Protein AF-A0A1U7JK35-F1 (afdb_monomer_lite)

Organism: NCBI:txid197461

Radius of gyration: 25.23 Å; chains: 1; bounding box: 54×43×80 Å

Sequence (207 aa):
MYFNDVWGVWALFLMTLLALFIGYHLIMGIGGADMPVVVSMLNSYSGWAAAAIGFSLGNDLLIVVGALVGSSGAILSYIMCKAMNRHFVSVILGGFGGTSGPAQEIEGEMVPAEADYVAETLNDADSVIIVPGYGMAVAQAQQTVSELTKRWHAGSGSLEGKERLHLQAWSGHRLLRYRKPTVLQGELPDVLWRRQGIHGQALQLVD

InterPro domains:
  IPR029035 DHS-like NAD/FAD-binding domain superfamily [SSF52467] (112-154)
  IPR034300 NADP transhydrogenase beta-like domain [PF02233] (9-151)

Structure (mmCIF, N/CA/C/O backbone):
data_AF-A0A1U7JK35-F1
#
_entry.id   AF-A0A1U7JK35-F1
#
loop_
_atom_site.group_PDB
_atom_site.id
_atom_site.type_symbol
_atom_site.label_atom_id
_atom_site.label_alt_id
_atom_site.label_comp_id
_atom_site.label_asym_id
_atom_site.label_entity_id
_atom_site.label_seq_id
_atom_site.pdbx_PDB_ins_code
_atom_site.Cartn_x
_atom_site.Cartn_y
_atom_site.Cartn_z
_atom_site.occupancy
_atom_site.B_iso_or_equiv
_atom_site.auth_seq_id
_atom_site.auth_comp_id
_atom_site.auth_asym_id
_atom_site.auth_atom_id
_atom_site.pdbx_PDB_model_num
ATOM 1 N N . MET A 1 1 ? 19.379 8.435 -35.144 1.00 45.53 1 MET A N 1
ATOM 2 C CA . MET A 1 1 ? 18.945 8.064 -36.508 1.00 45.53 1 MET A CA 1
ATOM 3 C C . MET A 1 1 ? 18.442 6.613 -36.494 1.00 45.53 1 MET A C 1
ATOM 5 O O . MET A 1 1 ? 19.113 5.749 -37.018 1.00 45.53 1 MET A O 1
ATOM 9 N N . TYR A 1 2 ? 17.312 6.351 -35.815 1.00 54.72 2 TYR A N 1
ATOM 10 C CA . TYR A 1 2 ? 16.608 5.043 -35.757 1.00 54.72 2 TYR A CA 1
ATOM 11 C C . TYR A 1 2 ? 15.067 5.203 -35.738 1.00 54.72 2 TYR A C 1
ATOM 13 O O . TYR A 1 2 ? 14.332 4.226 -35.763 1.00 54.72 2 TYR A O 1
ATOM 21 N N . PHE A 1 3 ? 14.555 6.442 -35.709 1.00 55.44 3 PHE A N 1
ATOM 22 C CA . PHE A 1 3 ? 13.117 6.742 -35.641 1.00 55.44 3 PHE A CA 1
ATOM 23 C C . PHE A 1 3 ? 12.434 6.846 -37.020 1.00 55.44 3 PHE A C 1
ATOM 25 O O . PHE A 1 3 ? 11.244 7.124 -37.076 1.00 55.44 3 PHE A O 1
ATOM 32 N N . ASN A 1 4 ? 13.172 6.639 -38.120 1.00 58.59 4 ASN A N 1
ATOM 33 C CA . ASN A 1 4 ? 12.649 6.711 -39.496 1.00 58.59 4 ASN A CA 1
ATOM 34 C C . ASN A 1 4 ? 12.521 5.344 -40.184 1.00 58.59 4 ASN A C 1
ATOM 36 O O . ASN A 1 4 ? 11.972 5.268 -41.280 1.00 58.59 4 ASN A O 1
ATOM 40 N N . ASP A 1 5 ? 12.978 4.262 -39.550 1.00 67.69 5 ASP A N 1
ATOM 41 C CA . ASP A 1 5 ? 12.645 2.922 -40.013 1.00 67.69 5 ASP A CA 1
ATOM 42 C C . ASP A 1 5 ? 11.214 2.626 -39.577 1.00 67.69 5 ASP A C 1
ATOM 44 O O . ASP A 1 5 ? 10.931 2.469 -38.388 1.00 67.69 5 ASP A O 1
ATOM 48 N N . VAL A 1 6 ? 10.303 2.557 -40.548 1.00 70.25 6 VAL A N 1
ATOM 49 C CA . VAL A 1 6 ? 8.880 2.227 -40.348 1.00 70.25 6 VAL A CA 1
ATOM 50 C C . VAL A 1 6 ? 8.736 1.007 -39.420 1.00 70.25 6 VAL A C 1
ATOM 52 O O . VAL A 1 6 ? 7.901 0.995 -38.520 1.00 70.25 6 VAL A O 1
ATOM 55 N N . TRP A 1 7 ? 9.639 0.033 -39.553 1.00 76.06 7 TRP A N 1
ATOM 56 C CA . TRP A 1 7 ? 9.753 -1.165 -38.718 1.00 76.06 7 TRP A CA 1
ATOM 57 C C . TRP A 1 7 ? 10.028 -0.901 -37.229 1.00 76.06 7 TRP A C 1
ATOM 59 O O . TRP A 1 7 ? 9.459 -1.584 -36.379 1.00 76.06 7 TRP A O 1
ATOM 69 N N . GLY A 1 8 ? 10.860 0.088 -36.891 1.00 82.06 8 GLY A N 1
ATOM 70 C CA . GLY A 1 8 ? 11.173 0.439 -35.502 1.00 82.06 8 GLY A CA 1
ATOM 71 C C . GLY A 1 8 ? 9.983 1.075 -34.786 1.00 82.06 8 GLY A C 1
ATOM 72 O O . GLY A 1 8 ? 9.685 0.738 -33.641 1.00 82.06 8 GLY A O 1
ATOM 73 N N . VAL A 1 9 ? 9.240 1.934 -35.488 1.00 84.75 9 VAL A N 1
ATOM 74 C CA . VAL A 1 9 ? 8.013 2.547 -34.959 1.00 84.75 9 VAL A CA 1
ATOM 75 C C . VAL A 1 9 ? 6.933 1.483 -34.737 1.00 84.75 9 VAL A C 1
ATOM 77 O O . VAL A 1 9 ? 6.324 1.449 -33.667 1.00 84.75 9 VAL A O 1
ATOM 80 N N . TRP A 1 10 ? 6.747 0.555 -35.684 1.00 86.88 10 TRP A N 1
ATOM 81 C CA . TRP A 1 10 ? 5.822 -0.574 -35.513 1.00 86.88 10 TRP A CA 1
ATOM 82 C C . TRP A 1 10 ? 6.192 -1.476 -34.332 1.00 86.88 10 TRP A C 1
ATOM 84 O O . TRP A 1 10 ? 5.305 -1.877 -33.578 1.00 86.88 10 TRP A O 1
ATOM 94 N N . ALA A 1 11 ? 7.481 -1.761 -34.123 1.00 88.06 11 ALA A N 1
ATOM 95 C CA . ALA A 1 11 ? 7.939 -2.551 -32.982 1.00 88.06 11 ALA A CA 1
ATOM 96 C C . ALA A 1 11 ? 7.615 -1.876 -31.635 1.00 88.06 11 ALA A C 1
ATOM 98 O O . ALA A 1 11 ? 7.158 -2.548 -30.709 1.00 88.06 11 ALA A O 1
ATOM 99 N N . LEU A 1 12 ? 7.780 -0.550 -31.532 1.00 88.06 12 LEU A N 1
ATOM 100 C CA . LEU A 1 12 ? 7.422 0.217 -30.331 1.00 88.06 12 LEU A CA 1
ATOM 101 C C . LEU A 1 12 ? 5.913 0.193 -30.053 1.00 88.06 12 LEU A C 1
ATOM 103 O O . LEU A 1 12 ? 5.502 0.004 -28.905 1.00 88.06 12 LEU A O 1
ATOM 107 N N . PHE A 1 13 ? 5.084 0.337 -31.091 1.00 90.56 13 PHE A N 1
ATOM 108 C CA . PHE A 1 13 ? 3.628 0.226 -30.961 1.00 90.56 13 PHE A CA 1
ATOM 109 C C . PHE A 1 13 ? 3.201 -1.168 -30.505 1.00 90.56 13 PHE A C 1
ATOM 111 O O . PHE A 1 13 ? 2.409 -1.294 -29.570 1.00 90.56 13 PHE A O 1
ATOM 118 N N . LEU A 1 14 ? 3.753 -2.214 -31.123 1.00 92.38 14 LEU A N 1
ATOM 119 C CA . LEU A 1 14 ? 3.421 -3.595 -30.787 1.00 92.38 14 LEU A CA 1
ATOM 120 C C . LEU A 1 14 ? 3.838 -3.941 -29.351 1.00 92.38 14 LEU A C 1
ATOM 122 O O . LEU A 1 14 ? 3.051 -4.529 -28.612 1.00 92.38 14 LEU A O 1
ATOM 126 N N . MET A 1 15 ? 5.025 -3.502 -28.920 1.00 92.25 15 MET A N 1
ATOM 127 C CA . MET A 1 15 ? 5.482 -3.665 -27.535 1.00 92.25 15 MET A CA 1
ATOM 128 C C . MET A 1 15 ? 4.606 -2.913 -26.535 1.00 92.25 15 MET A C 1
ATOM 130 O O . MET A 1 15 ? 4.288 -3.451 -25.478 1.00 92.25 15 MET A O 1
ATOM 134 N N . THR A 1 16 ? 4.172 -1.698 -26.871 1.00 92.62 16 THR A N 1
ATOM 135 C CA . THR A 1 16 ? 3.305 -0.899 -25.996 1.00 92.62 16 THR A CA 1
ATOM 136 C C . THR A 1 16 ? 1.933 -1.553 -25.830 1.00 92.62 16 THR A C 1
ATOM 138 O O . THR A 1 16 ? 1.440 -1.672 -24.709 1.00 92.62 16 THR A O 1
ATOM 141 N N . LEU A 1 17 ? 1.329 -2.039 -26.920 1.00 94.00 17 LEU A N 1
ATOM 142 C CA . LEU A 1 17 ? 0.059 -2.770 -26.868 1.00 94.00 17 LEU A CA 1
ATOM 143 C C . LEU A 1 17 ? 0.174 -4.061 -26.053 1.00 94.00 17 LEU A C 1
ATOM 145 O O . LEU A 1 17 ? -0.692 -4.348 -25.228 1.00 94.00 17 LEU A O 1
ATOM 149 N N . LEU A 1 18 ? 1.254 -4.816 -26.248 1.00 93.75 18 LEU A N 1
ATOM 150 C CA . LEU A 1 18 ? 1.490 -6.067 -25.534 1.00 93.75 18 LEU A CA 1
ATOM 151 C C . LEU A 1 18 ? 1.731 -5.822 -24.034 1.00 93.75 18 LEU A C 1
ATOM 153 O O . LEU A 1 18 ? 1.168 -6.534 -23.204 1.00 93.75 18 LEU A O 1
ATOM 157 N N . ALA A 1 19 ? 2.472 -4.771 -23.671 1.00 91.62 19 ALA A N 1
ATOM 158 C CA . ALA A 1 19 ? 2.668 -4.364 -22.281 1.00 91.62 19 ALA A CA 1
ATOM 159 C C . ALA A 1 19 ? 1.355 -3.929 -21.604 1.00 91.62 19 ALA A C 1
ATOM 161 O O . ALA A 1 19 ? 1.094 -4.329 -20.469 1.00 91.62 19 ALA A O 1
ATOM 162 N N . LEU A 1 20 ? 0.504 -3.162 -22.298 1.00 91.94 20 LEU A N 1
ATOM 163 C CA . LEU A 1 20 ? -0.817 -2.770 -21.791 1.00 91.94 20 LEU A CA 1
ATOM 164 C C . LEU A 1 20 ? -1.733 -3.980 -21.591 1.00 91.94 20 LEU A C 1
ATOM 166 O O . LEU A 1 20 ? -2.392 -4.083 -20.557 1.00 91.94 20 LEU A O 1
ATOM 170 N N . PHE A 1 21 ? -1.748 -4.907 -22.550 1.00 92.62 21 PHE A N 1
ATOM 171 C CA . PHE A 1 21 ? -2.555 -6.120 -22.464 1.00 92.62 21 PHE A CA 1
ATOM 172 C C . PHE A 1 21 ? -2.124 -7.007 -21.290 1.00 92.62 21 PHE A C 1
ATOM 174 O O . PHE A 1 21 ? -2.962 -7.407 -20.482 1.00 92.62 21 PHE A O 1
ATOM 181 N N . ILE A 1 22 ? -0.818 -7.261 -21.146 1.00 89.56 22 ILE A N 1
ATOM 182 C CA . ILE A 1 22 ? -0.275 -8.047 -20.030 1.00 89.56 22 ILE A CA 1
ATOM 183 C C . ILE A 1 22 ? -0.547 -7.353 -18.693 1.00 89.56 22 ILE A C 1
ATOM 185 O O . ILE A 1 22 ? -0.982 -8.009 -17.748 1.00 89.56 22 ILE A O 1
ATOM 189 N N . GLY A 1 23 ? -0.335 -6.036 -18.606 1.00 87.94 23 GLY A N 1
ATOM 190 C CA . GLY A 1 23 ? -0.584 -5.272 -17.383 1.00 87.94 23 GLY A CA 1
ATOM 191 C C . GLY A 1 23 ? -2.050 -5.328 -16.950 1.00 87.94 23 GLY A C 1
ATOM 192 O O . GLY A 1 23 ? -2.342 -5.611 -15.790 1.00 87.94 23 GLY A O 1
ATOM 193 N N . TYR A 1 24 ? -2.975 -5.129 -17.891 1.00 88.31 24 TYR A N 1
ATOM 194 C CA . TYR A 1 24 ? -4.410 -5.241 -17.637 1.00 88.31 24 TYR A CA 1
ATOM 195 C C . TYR A 1 24 ? -4.808 -6.648 -17.174 1.00 88.31 24 TYR A C 1
ATOM 197 O O . TYR A 1 24 ? -5.509 -6.796 -16.172 1.00 88.31 24 TYR A O 1
ATOM 205 N N . HIS A 1 25 ? -4.325 -7.682 -17.866 1.00 86.88 25 HIS A N 1
ATOM 206 C CA . HIS A 1 25 ? -4.642 -9.069 -17.541 1.00 86.88 25 HIS A CA 1
ATOM 207 C C . HIS A 1 25 ? -4.119 -9.476 -16.155 1.00 86.88 25 HIS A C 1
ATOM 209 O O . HIS A 1 25 ? -4.837 -10.109 -15.383 1.00 86.88 25 HIS A O 1
ATOM 215 N N . LEU A 1 26 ? -2.898 -9.055 -15.807 1.00 83.12 26 LEU A N 1
ATOM 216 C CA . LEU A 1 26 ? -2.282 -9.354 -14.516 1.00 83.12 26 LEU A CA 1
ATOM 217 C C . LEU A 1 26 ? -3.032 -8.687 -13.356 1.00 83.12 26 LEU A C 1
ATOM 219 O O . LEU A 1 26 ? -3.199 -9.312 -12.317 1.00 83.12 26 LEU A O 1
ATOM 223 N N . ILE A 1 27 ? -3.523 -7.455 -13.529 1.00 85.88 27 ILE A N 1
ATOM 224 C CA . ILE A 1 27 ? -4.273 -6.739 -12.482 1.00 85.88 27 ILE A CA 1
ATOM 225 C C . ILE A 1 27 ? -5.692 -7.301 -12.320 1.00 85.88 27 ILE A C 1
ATOM 227 O O . ILE A 1 27 ? -6.170 -7.402 -11.192 1.00 85.88 27 ILE A O 1
ATOM 231 N N . MET A 1 28 ? -6.358 -7.696 -13.413 1.00 83.25 28 MET A N 1
ATOM 232 C CA . MET A 1 28 ? -7.713 -8.266 -13.363 1.00 83.25 28 MET A CA 1
ATOM 233 C C . MET A 1 28 ? -7.783 -9.527 -12.488 1.00 83.25 28 MET A C 1
ATOM 235 O O . MET A 1 28 ? -8.785 -9.748 -11.813 1.00 83.25 28 MET A O 1
ATOM 239 N N . GLY A 1 29 ? -6.725 -10.342 -12.477 1.00 79.75 29 GLY A N 1
ATOM 240 C CA . GLY A 1 29 ? -6.672 -11.567 -11.677 1.00 79.75 29 GLY A CA 1
ATOM 241 C C . GLY A 1 29 ? -6.535 -11.343 -10.167 1.00 79.75 29 GLY A C 1
ATOM 242 O O . GLY A 1 29 ? -6.636 -12.302 -9.408 1.00 79.75 29 GLY A O 1
ATOM 243 N N . ILE A 1 30 ? -6.293 -10.114 -9.703 1.00 82.88 30 ILE A N 1
ATOM 244 C CA . ILE A 1 30 ? -5.982 -9.844 -8.296 1.00 82.88 30 ILE A CA 1
ATOM 245 C C . ILE A 1 30 ? -7.250 -9.477 -7.521 1.00 82.88 30 ILE A C 1
ATOM 247 O O . ILE A 1 30 ? -8.027 -8.610 -7.920 1.00 82.88 30 ILE A O 1
ATOM 251 N N . GLY A 1 31 ? -7.449 -10.119 -6.367 1.00 77.50 31 GLY A N 1
ATOM 252 C CA . GLY A 1 31 ? -8.594 -9.859 -5.497 1.00 77.50 31 GLY A CA 1
ATOM 253 C C . GLY A 1 31 ? -8.579 -8.453 -4.884 1.00 77.50 31 GLY A C 1
ATOM 254 O O . GLY A 1 31 ? -7.528 -7.918 -4.527 1.00 77.50 31 GLY A O 1
ATOM 255 N N . GLY A 1 32 ? -9.770 -7.876 -4.679 1.00 74.62 32 GLY A N 1
ATOM 256 C CA . GLY A 1 32 ? -9.946 -6.534 -4.101 1.00 74.62 32 GLY A CA 1
ATOM 257 C C . GLY A 1 32 ? -9.253 -6.330 -2.745 1.00 74.62 32 GLY A C 1
ATOM 258 O O . GLY A 1 32 ? -8.757 -5.243 -2.456 1.00 74.62 32 GLY A O 1
ATOM 259 N N . ALA A 1 33 ? -9.147 -7.390 -1.937 1.00 73.44 33 ALA A N 1
ATOM 260 C CA . ALA A 1 33 ? -8.483 -7.356 -0.633 1.00 73.44 33 ALA A CA 1
ATOM 261 C C . ALA A 1 33 ? -6.957 -7.142 -0.718 1.00 73.44 33 ALA A C 1
ATOM 263 O O . AL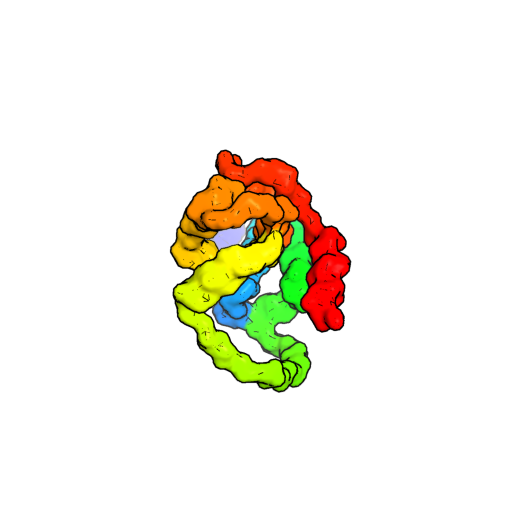A A 1 33 ? -6.365 -6.602 0.216 1.00 73.44 33 ALA A O 1
ATOM 264 N N . ASP A 1 34 ? -6.319 -7.523 -1.830 1.00 78.00 34 ASP A N 1
ATOM 265 C CA . ASP A 1 34 ? -4.870 -7.388 -2.023 1.00 78.00 34 ASP A CA 1
ATOM 266 C C . ASP A 1 34 ? -4.486 -6.121 -2.806 1.00 78.00 34 ASP A C 1
ATOM 268 O O . ASP A 1 34 ? -3.297 -5.827 -2.962 1.00 78.00 34 ASP A O 1
ATOM 272 N N . MET A 1 35 ? -5.465 -5.326 -3.261 1.00 83.44 35 MET A N 1
ATOM 273 C CA . MET A 1 35 ? -5.227 -4.113 -4.057 1.00 83.44 35 MET A CA 1
ATOM 274 C C . MET A 1 35 ? -4.197 -3.142 -3.455 1.00 83.44 35 MET A C 1
ATOM 276 O O . MET A 1 35 ? -3.364 -2.638 -4.213 1.00 83.44 35 MET A O 1
ATOM 280 N N . PRO A 1 36 ? -4.144 -2.897 -2.128 1.00 83.06 36 PRO A N 1
ATOM 281 C CA . PRO A 1 36 ? -3.118 -2.025 -1.554 1.00 83.06 36 PRO A CA 1
ATOM 282 C C . PRO A 1 36 ? -1.683 -2.504 -1.826 1.00 83.06 36 PRO A C 1
ATOM 284 O O . PRO A 1 36 ? -0.781 -1.686 -2.011 1.00 83.06 36 PRO A O 1
ATOM 287 N N . VAL A 1 37 ? -1.460 -3.822 -1.866 1.00 83.62 37 VAL A N 1
ATOM 288 C CA . VAL A 1 37 ? -0.147 -4.416 -2.160 1.00 83.62 37 VAL A CA 1
ATOM 289 C C . VAL A 1 37 ? 0.229 -4.174 -3.620 1.00 83.62 37 VAL A C 1
ATOM 291 O O . VAL A 1 37 ? 1.366 -3.804 -3.908 1.00 83.62 37 VAL A O 1
ATOM 294 N N . VAL A 1 38 ? -0.732 -4.326 -4.535 1.00 85.38 38 VAL A N 1
ATOM 295 C CA . VAL A 1 38 ? -0.531 -4.106 -5.977 1.00 85.38 38 VAL A CA 1
ATOM 296 C C . VAL A 1 38 ? -0.123 -2.666 -6.261 1.00 85.38 38 VAL A C 1
ATOM 298 O O . VAL A 1 38 ? 0.818 -2.430 -7.012 1.00 85.38 38 VAL A O 1
ATOM 301 N N . VAL A 1 39 ? -0.770 -1.696 -5.615 1.00 87.62 39 VAL A N 1
ATOM 302 C CA . VAL A 1 39 ? -0.429 -0.275 -5.776 1.00 87.62 39 VAL A CA 1
ATOM 303 C C . VAL A 1 39 ? 1.012 0.003 -5.331 1.00 87.62 39 VAL A C 1
ATOM 305 O O . VAL A 1 39 ? 1.760 0.685 -6.031 1.00 87.62 39 VAL A O 1
ATOM 308 N N . SER A 1 40 ? 1.440 -0.568 -4.202 1.00 87.69 40 SER A N 1
ATOM 309 C CA . SER A 1 40 ? 2.826 -0.453 -3.722 1.00 87.69 40 SER A CA 1
ATOM 310 C C . SER A 1 40 ? 3.836 -1.111 -4.678 1.00 87.69 40 SER A C 1
ATOM 312 O O . SER A 1 40 ? 4.927 -0.584 -4.909 1.00 87.69 40 SER A O 1
ATOM 314 N N . MET A 1 41 ? 3.465 -2.240 -5.278 1.00 87.50 41 MET A N 1
ATOM 315 C CA . MET A 1 41 ? 4.268 -2.940 -6.281 1.00 87.50 41 MET A CA 1
ATOM 316 C C . MET A 1 41 ? 4.438 -2.130 -7.567 1.00 87.50 41 MET A C 1
ATOM 318 O O . MET A 1 41 ? 5.559 -1.945 -8.038 1.00 87.50 41 MET A O 1
ATOM 322 N N . LEU A 1 42 ? 3.346 -1.579 -8.099 1.00 89.75 42 LEU A N 1
ATOM 323 C CA . LEU A 1 42 ? 3.378 -0.714 -9.280 1.00 89.75 42 LEU A CA 1
ATOM 324 C C . LEU A 1 42 ? 4.206 0.554 -9.029 1.00 89.75 42 LEU A C 1
ATOM 326 O O . LEU A 1 42 ? 4.932 1.002 -9.917 1.00 89.75 42 LEU A O 1
ATOM 330 N N . ASN A 1 43 ? 4.181 1.081 -7.800 1.00 91.19 43 ASN A N 1
ATOM 331 C CA . ASN A 1 43 ? 5.065 2.171 -7.392 1.00 91.19 43 ASN A CA 1
ATOM 332 C C . ASN A 1 43 ? 6.553 1.771 -7.489 1.00 91.19 43 ASN A C 1
ATOM 334 O O . ASN A 1 43 ? 7.353 2.522 -8.045 1.00 91.19 43 ASN A O 1
ATOM 338 N N . SER A 1 44 ? 6.928 0.562 -7.055 1.00 92.56 44 SER A N 1
ATOM 339 C CA . SER A 1 44 ? 8.291 0.038 -7.257 1.00 92.56 44 SER A CA 1
ATOM 340 C C . SER A 1 44 ? 8.660 -0.059 -8.743 1.00 92.56 44 SER A C 1
ATOM 342 O O . SER A 1 44 ? 9.734 0.394 -9.142 1.00 92.56 44 SER A O 1
ATOM 344 N N . TYR A 1 45 ? 7.768 -0.591 -9.585 1.00 92.56 45 TYR A N 1
ATOM 345 C CA . TYR A 1 45 ? 8.020 -0.728 -11.025 1.00 92.56 45 TYR A CA 1
ATOM 346 C C . TYR A 1 45 ? 8.205 0.611 -11.736 1.00 92.56 45 TYR A C 1
ATOM 348 O O . TYR A 1 45 ? 9.067 0.709 -12.608 1.00 92.56 45 TYR A O 1
ATOM 356 N N . SER A 1 46 ? 7.485 1.658 -11.322 1.00 93.75 46 SER A N 1
ATOM 357 C CA . SER A 1 46 ? 7.710 3.009 -11.847 1.00 93.75 46 SER A CA 1
ATOM 358 C C . SER A 1 46 ? 9.133 3.518 -11.567 1.00 93.75 46 SER A C 1
ATOM 360 O O . SER A 1 46 ? 9.750 4.121 -12.444 1.00 93.75 46 SER A O 1
ATOM 362 N N . GLY A 1 47 ? 9.699 3.192 -10.397 1.00 94.00 47 GLY A N 1
ATOM 363 C CA . GLY A 1 47 ? 11.083 3.515 -10.039 1.00 94.00 47 GLY A CA 1
ATOM 364 C C . GLY A 1 47 ? 12.114 2.794 -10.912 1.00 94.00 47 GLY A C 1
ATOM 365 O O . GLY A 1 47 ? 13.024 3.426 -11.447 1.00 94.00 47 GLY A O 1
ATOM 366 N N . TRP A 1 48 ? 11.940 1.487 -11.135 1.00 94.06 48 TRP A N 1
ATOM 367 C CA . TRP A 1 48 ? 12.815 0.715 -12.029 1.00 94.06 48 TRP A CA 1
ATOM 368 C C . TRP A 1 48 ? 12.727 1.183 -13.488 1.00 94.06 48 TRP A C 1
ATOM 370 O O . TRP A 1 48 ? 13.753 1.285 -14.160 1.00 94.06 48 TRP A O 1
ATOM 380 N N . ALA A 1 49 ? 11.529 1.535 -13.965 1.00 94.38 49 ALA A N 1
ATOM 381 C CA . ALA A 1 49 ? 11.341 2.123 -15.290 1.00 94.38 49 ALA A CA 1
ATOM 382 C C . ALA A 1 49 ? 12.040 3.489 -15.412 1.00 94.38 49 ALA A C 1
ATOM 384 O O . ALA A 1 49 ? 12.732 3.740 -16.398 1.00 94.38 49 ALA A O 1
ATOM 385 N N . ALA A 1 50 ? 11.930 4.347 -14.391 1.00 94.38 50 ALA A N 1
ATOM 386 C CA . ALA A 1 50 ? 12.626 5.632 -14.347 1.00 94.38 50 ALA A CA 1
ATOM 387 C C . ALA A 1 50 ? 14.155 5.466 -14.347 1.00 94.38 50 ALA A C 1
ATOM 389 O O . ALA A 1 50 ? 14.844 6.199 -15.055 1.00 94.38 50 ALA A O 1
ATOM 390 N N . ALA A 1 51 ? 14.686 4.470 -13.629 1.00 94.94 51 ALA A N 1
ATOM 391 C CA . ALA A 1 51 ? 16.114 4.159 -13.646 1.00 94.94 51 ALA A CA 1
ATOM 392 C C . ALA A 1 51 ? 16.585 3.680 -15.031 1.00 94.94 51 ALA A C 1
ATOM 394 O O . ALA A 1 51 ? 17.630 4.120 -15.506 1.00 94.94 51 ALA A O 1
ATOM 395 N N . ALA A 1 52 ? 15.801 2.836 -15.715 1.00 94.19 52 ALA A N 1
ATOM 396 C CA . ALA A 1 52 ? 16.102 2.382 -17.076 1.00 94.19 52 ALA A CA 1
ATOM 397 C C . ALA A 1 52 ? 16.115 3.543 -18.088 1.00 94.19 52 ALA A C 1
ATOM 399 O O . ALA A 1 52 ? 17.020 3.638 -18.919 1.00 94.19 52 ALA A O 1
ATOM 400 N N . ILE A 1 53 ? 15.157 4.469 -17.975 1.00 94.12 53 ILE A N 1
ATOM 401 C CA . ILE A 1 53 ? 15.141 5.710 -18.762 1.00 94.12 53 ILE A CA 1
ATOM 402 C C . ILE A 1 53 ? 16.362 6.578 -18.418 1.00 94.12 53 ILE A C 1
ATOM 404 O O . ILE A 1 53 ? 16.999 7.121 -19.318 1.00 94.12 53 ILE A O 1
ATOM 408 N N . GLY A 1 54 ? 16.735 6.663 -17.138 1.00 93.81 54 GLY A N 1
ATOM 409 C CA . GLY A 1 54 ? 17.932 7.364 -16.672 1.00 93.81 54 GLY A CA 1
ATOM 410 C C . GLY A 1 54 ? 19.220 6.836 -17.304 1.00 93.81 54 GLY A C 1
ATOM 411 O O . GLY A 1 54 ? 20.015 7.633 -17.797 1.00 93.81 54 GLY A O 1
ATOM 412 N N .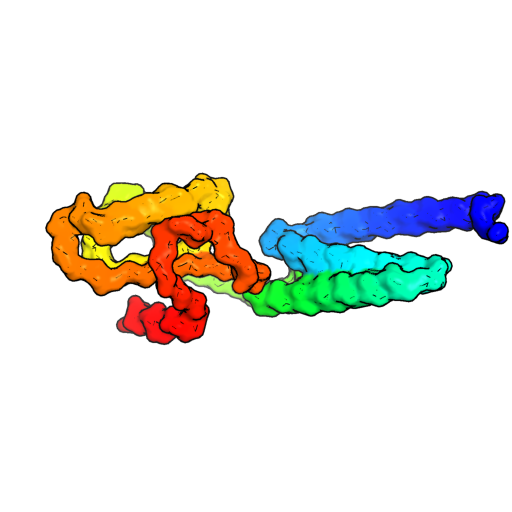 PHE A 1 55 ? 19.386 5.510 -17.386 1.00 94.06 55 PHE A N 1
ATOM 413 C CA . PHE A 1 55 ? 20.507 4.887 -18.102 1.00 94.06 55 PHE A CA 1
ATOM 414 C C . PHE A 1 55 ? 20.495 5.216 -19.596 1.00 94.06 55 PHE A C 1
ATOM 416 O O . PHE A 1 55 ? 21.540 5.536 -20.156 1.00 94.06 55 PHE A O 1
ATOM 423 N N . SER A 1 56 ? 19.323 5.195 -20.240 1.00 92.88 56 SER A N 1
ATOM 424 C CA . SER A 1 56 ? 19.201 5.544 -21.661 1.00 92.88 56 SER A CA 1
ATOM 425 C C . SER A 1 56 ? 19.502 7.018 -21.951 1.00 92.88 56 SER A C 1
ATOM 427 O O . SER A 1 56 ? 19.921 7.339 -23.062 1.00 92.88 56 SER A O 1
ATOM 429 N N . LEU A 1 57 ? 19.257 7.912 -20.990 1.00 93.62 57 LEU A N 1
ATOM 430 C CA . LEU A 1 57 ? 19.496 9.353 -21.106 1.00 93.62 57 LEU A CA 1
ATOM 431 C C . LEU A 1 57 ? 20.871 9.784 -20.569 1.00 93.62 57 LEU A C 1
ATOM 433 O O . LEU A 1 57 ? 21.220 10.954 -20.707 1.00 93.62 57 LEU A O 1
ATOM 437 N N . GLY A 1 58 ? 21.630 8.882 -19.937 1.00 93.50 58 GLY A N 1
ATOM 438 C CA . GLY A 1 58 ? 22.876 9.223 -19.241 1.00 93.50 58 GLY A CA 1
ATOM 439 C C . GLY A 1 58 ? 22.669 10.194 -18.073 1.00 93.50 58 GLY A C 1
ATOM 440 O O . GLY A 1 58 ? 23.520 11.042 -17.821 1.00 93.50 58 GLY A O 1
ATOM 441 N N . ASN A 1 59 ? 21.514 10.127 -17.402 1.00 95.69 59 ASN A N 1
ATOM 442 C CA . ASN A 1 59 ? 21.148 11.042 -16.324 1.00 95.69 59 ASN A CA 1
ATOM 443 C C . ASN A 1 59 ? 21.236 10.350 -14.957 1.00 95.69 59 ASN A C 1
ATOM 445 O O . ASN A 1 59 ? 20.321 9.624 -14.556 1.00 95.69 59 ASN A O 1
ATOM 449 N N . ASP A 1 60 ? 22.303 10.655 -14.220 1.00 94.38 60 ASP A N 1
ATOM 450 C CA . ASP A 1 60 ? 22.576 10.101 -12.891 1.00 94.38 60 ASP A CA 1
ATOM 451 C C . ASP A 1 60 ? 21.456 10.375 -11.879 1.00 94.38 60 ASP A C 1
ATOM 453 O O . ASP A 1 60 ? 21.163 9.525 -11.039 1.00 94.38 60 ASP A O 1
ATOM 457 N N . LEU A 1 61 ? 20.766 11.517 -11.974 1.00 94.88 61 LEU A N 1
ATOM 458 C CA . LEU A 1 61 ? 19.663 11.847 -11.069 1.00 94.88 61 LEU A CA 1
ATOM 459 C C . LEU A 1 61 ? 18.486 10.887 -11.268 1.00 94.88 61 LEU A C 1
ATOM 461 O O . LEU A 1 61 ? 17.944 10.379 -10.289 1.00 94.88 61 LEU A O 1
ATOM 465 N N . LEU A 1 62 ? 18.114 10.591 -12.516 1.00 93.31 62 LEU A N 1
ATOM 466 C CA . LEU A 1 62 ? 17.044 9.630 -12.811 1.00 93.31 62 LEU A CA 1
ATOM 467 C C . LEU A 1 62 ? 17.433 8.200 -12.424 1.00 93.31 62 LEU A C 1
ATOM 469 O O . LEU A 1 62 ? 16.584 7.452 -11.940 1.00 93.31 62 LEU A O 1
ATOM 473 N N . ILE A 1 63 ? 18.709 7.836 -12.578 1.00 94.94 63 ILE A N 1
ATOM 474 C CA . ILE A 1 63 ? 19.226 6.528 -12.159 1.00 94.94 63 ILE A CA 1
ATOM 475 C C . ILE A 1 63 ? 19.125 6.384 -10.636 1.00 94.94 63 ILE A C 1
ATOM 477 O O . ILE A 1 63 ? 18.532 5.423 -10.143 1.00 94.94 63 ILE A O 1
ATOM 481 N N . VAL A 1 64 ? 19.655 7.353 -9.884 1.00 95.75 64 VAL A N 1
ATOM 482 C CA . VAL A 1 64 ? 19.699 7.304 -8.415 1.00 95.75 64 VAL A CA 1
ATOM 483 C C . VAL A 1 64 ? 18.297 7.402 -7.814 1.00 95.75 64 VAL A C 1
ATOM 485 O O . VAL A 1 64 ? 17.940 6.590 -6.959 1.00 95.75 64 VAL A O 1
ATOM 488 N N . VAL A 1 65 ? 17.470 8.347 -8.272 1.00 95.81 65 VAL A N 1
ATOM 489 C CA . VAL A 1 65 ? 16.096 8.509 -7.768 1.00 95.81 65 VAL A CA 1
ATOM 490 C C . VAL A 1 65 ? 15.232 7.310 -8.157 1.00 95.81 65 VAL A C 1
ATOM 492 O O . VAL A 1 65 ? 14.499 6.795 -7.313 1.00 95.81 65 VAL A O 1
ATOM 495 N N . GLY A 1 66 ? 15.348 6.810 -9.391 1.00 94.75 66 GLY A N 1
ATOM 496 C CA . GLY A 1 66 ? 14.624 5.623 -9.843 1.00 94.75 66 GLY A CA 1
ATOM 497 C C . GLY A 1 66 ? 14.969 4.378 -9.021 1.00 94.75 66 GLY A C 1
ATOM 498 O O . GLY A 1 66 ? 14.070 3.692 -8.530 1.00 94.75 66 GLY A O 1
ATOM 499 N N . ALA A 1 67 ? 16.259 4.128 -8.773 1.00 94.38 67 ALA A N 1
ATOM 500 C CA . ALA A 1 67 ? 16.712 3.017 -7.936 1.00 94.38 67 ALA A CA 1
ATOM 501 C C . ALA A 1 67 ? 16.257 3.153 -6.469 1.00 94.38 67 ALA A C 1
ATOM 503 O O . ALA A 1 67 ? 15.873 2.164 -5.836 1.00 94.38 67 ALA A O 1
ATOM 504 N N . LEU A 1 68 ? 16.247 4.374 -5.925 1.00 94.94 68 LEU A N 1
ATOM 505 C CA . LEU A 1 68 ? 15.777 4.651 -4.566 1.00 94.94 68 LEU A CA 1
ATOM 506 C C . LEU A 1 68 ? 14.270 4.389 -4.423 1.00 94.94 68 LEU A C 1
ATOM 508 O O . LEU A 1 68 ? 13.848 3.700 -3.493 1.00 94.94 68 LEU A O 1
ATOM 512 N N . VAL A 1 69 ? 13.453 4.886 -5.357 1.00 94.88 69 VAL A N 1
ATOM 513 C CA . VAL A 1 69 ? 11.997 4.653 -5.359 1.00 94.88 69 VAL A CA 1
ATOM 514 C C . VAL A 1 69 ? 11.685 3.173 -5.601 1.00 94.88 69 VAL A C 1
ATOM 516 O O . VAL A 1 69 ? 10.859 2.592 -4.893 1.00 94.88 69 VAL A O 1
ATOM 519 N N . GLY A 1 70 ? 12.391 2.538 -6.541 1.00 93.50 70 GLY A N 1
ATOM 520 C CA . GLY A 1 70 ? 12.228 1.124 -6.875 1.00 93.50 70 GLY A CA 1
ATOM 521 C C . GLY A 1 70 ? 12.519 0.205 -5.690 1.00 93.50 70 GLY A C 1
ATOM 522 O O . GLY A 1 70 ? 11.673 -0.614 -5.318 1.00 93.50 70 GLY A O 1
ATOM 523 N N . SER A 1 71 ? 13.674 0.373 -5.043 1.00 93.06 71 SER A N 1
ATOM 524 C CA . SER A 1 71 ? 14.064 -0.426 -3.872 1.00 93.06 71 SER A CA 1
ATOM 525 C C . SER A 1 71 ? 13.143 -0.199 -2.666 1.00 93.06 71 SER A C 1
ATOM 527 O O . SER A 1 71 ? 12.706 -1.168 -2.041 1.00 93.06 71 SER A O 1
ATOM 529 N N . SER A 1 72 ? 12.763 1.052 -2.384 1.00 92.25 72 SER A N 1
ATOM 530 C CA . SER A 1 72 ? 11.821 1.394 -1.308 1.00 92.25 72 SER A CA 1
ATOM 531 C C . SER A 1 72 ? 10.448 0.740 -1.513 1.00 92.25 72 SER A C 1
ATOM 533 O O . SER A 1 72 ? 9.915 0.102 -0.601 1.00 92.25 72 SER A O 1
ATOM 535 N N . GLY A 1 73 ? 9.903 0.806 -2.734 1.00 88.12 73 GLY A N 1
ATOM 536 C CA . GLY A 1 73 ? 8.627 0.173 -3.073 1.00 88.12 73 GLY A CA 1
ATOM 537 C C . GLY A 1 73 ? 8.659 -1.356 -2.951 1.00 88.12 73 GLY A C 1
ATOM 538 O O . GLY A 1 73 ? 7.686 -1.958 -2.4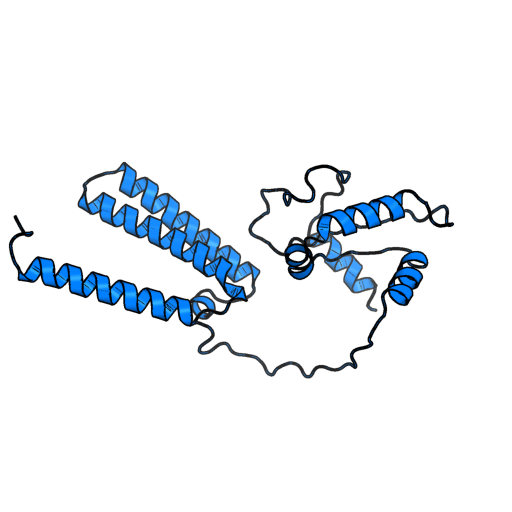91 1.00 88.12 73 GLY A O 1
ATOM 539 N N . ALA A 1 74 ? 9.780 -1.997 -3.294 1.00 87.19 74 ALA A N 1
ATOM 540 C CA . ALA A 1 74 ? 9.938 -3.446 -3.156 1.00 87.19 74 ALA A CA 1
ATOM 541 C C . ALA A 1 74 ? 9.930 -3.877 -1.678 1.00 87.19 74 ALA A C 1
ATOM 543 O O . ALA A 1 74 ? 9.213 -4.807 -1.299 1.00 87.19 74 ALA A O 1
ATOM 544 N N . ILE A 1 75 ? 10.664 -3.153 -0.826 1.00 88.38 75 ILE A N 1
ATOM 545 C CA . ILE A 1 75 ? 10.705 -3.399 0.623 1.00 88.38 75 ILE A CA 1
ATOM 546 C C . ILE A 1 75 ? 9.322 -3.184 1.245 1.00 88.38 75 ILE A C 1
ATOM 548 O O . ILE A 1 75 ? 8.863 -4.013 2.036 1.00 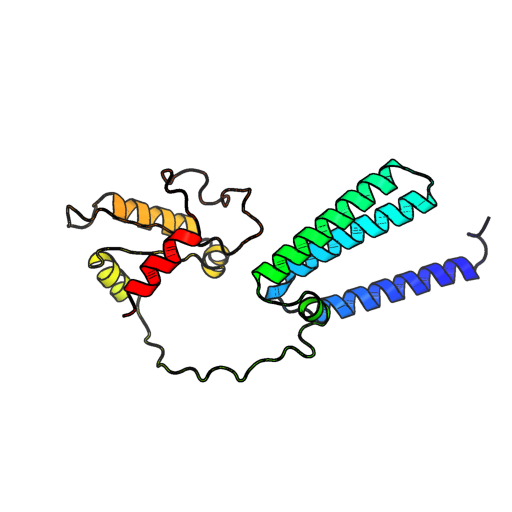88.38 75 ILE A O 1
ATOM 552 N N . LEU A 1 76 ? 8.637 -2.100 0.872 1.00 87.12 76 LEU A N 1
ATOM 553 C CA . LEU A 1 76 ? 7.305 -1.790 1.382 1.00 87.12 76 LEU A CA 1
ATOM 554 C C . LEU A 1 76 ? 6.318 -2.911 1.058 1.00 87.12 76 LEU A C 1
ATOM 556 O O . LEU A 1 76 ? 5.654 -3.439 1.951 1.00 87.12 76 LEU A O 1
ATOM 560 N N . SER A 1 77 ? 6.293 -3.330 -0.203 1.00 84.75 77 SER A N 1
ATOM 561 C CA . SER A 1 77 ? 5.414 -4.394 -0.679 1.00 84.75 77 SER A CA 1
ATOM 562 C C . SER A 1 77 ? 5.699 -5.726 0.021 1.00 84.75 77 SER A C 1
ATOM 564 O O . SER A 1 77 ? 4.768 -6.425 0.416 1.00 84.75 77 SER A O 1
ATOM 566 N N . TYR A 1 78 ? 6.971 -6.056 0.271 1.00 84.00 78 TYR A N 1
ATOM 567 C CA . TYR A 1 78 ? 7.342 -7.243 1.047 1.00 84.00 78 TYR A CA 1
ATOM 568 C C . TYR A 1 78 ? 6.797 -7.195 2.482 1.00 84.00 78 TYR A C 1
ATOM 570 O O . TYR A 1 78 ? 6.215 -8.170 2.970 1.00 84.00 78 TYR A O 1
ATOM 578 N N . ILE A 1 79 ? 6.935 -6.051 3.160 1.00 83.81 79 ILE A N 1
ATOM 579 C CA . ILE A 1 79 ? 6.415 -5.868 4.521 1.00 83.81 79 ILE A CA 1
ATOM 580 C C . ILE A 1 79 ? 4.881 -5.944 4.536 1.00 83.81 79 ILE A C 1
ATOM 582 O O . ILE A 1 79 ? 4.325 -6.486 5.494 1.00 83.81 79 ILE A O 1
ATOM 586 N N . MET A 1 80 ? 4.197 -5.460 3.493 1.00 81.69 80 MET A N 1
ATOM 587 C CA . MET A 1 80 ? 2.740 -5.582 3.349 1.00 81.69 80 MET A CA 1
ATOM 588 C C . MET A 1 80 ? 2.290 -7.032 3.156 1.00 81.69 80 MET A C 1
ATOM 590 O O . MET A 1 80 ? 1.410 -7.486 3.882 1.00 81.69 80 MET A O 1
ATOM 594 N N . CYS A 1 81 ? 2.930 -7.791 2.263 1.00 78.44 81 CYS A N 1
ATOM 595 C CA . CYS A 1 81 ? 2.636 -9.216 2.074 1.00 78.44 81 CYS A CA 1
ATOM 596 C C . CYS A 1 81 ? 2.8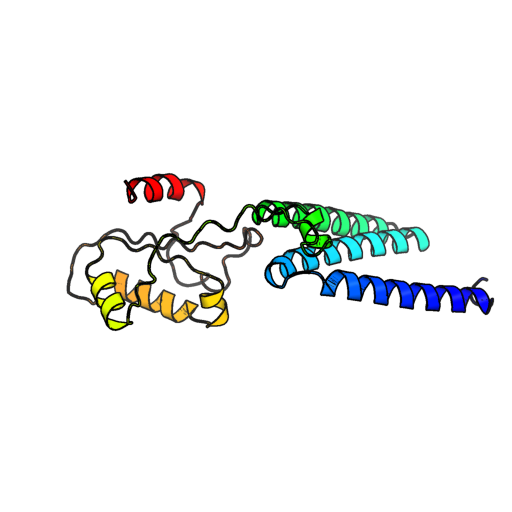18 -9.997 3.385 1.00 78.44 81 CYS A C 1
ATOM 598 O O . CYS A 1 81 ? 1.919 -10.708 3.839 1.00 78.44 81 CYS A O 1
ATOM 600 N N . LYS A 1 82 ? 3.943 -9.763 4.079 1.00 76.38 82 LYS A N 1
ATOM 601 C CA . LYS A 1 82 ? 4.211 -10.340 5.404 1.00 76.38 82 LYS A CA 1
ATOM 602 C C . LYS A 1 82 ? 3.189 -9.894 6.455 1.00 76.38 82 LYS A C 1
ATOM 604 O O . LYS A 1 82 ? 2.925 -10.618 7.413 1.00 76.38 82 LYS A O 1
ATOM 609 N N . ALA A 1 83 ? 2.612 -8.701 6.315 1.00 73.56 83 ALA A N 1
ATOM 610 C CA . ALA A 1 83 ? 1.570 -8.216 7.210 1.00 73.56 83 ALA A CA 1
ATOM 611 C C . ALA A 1 83 ? 0.270 -9.010 7.090 1.00 73.56 83 ALA A C 1
ATOM 613 O O . ALA A 1 83 ? -0.390 -9.222 8.107 1.00 73.56 83 ALA A O 1
ATOM 614 N N . MET A 1 84 ? -0.048 -9.421 5.864 1.00 72.06 84 MET A N 1
ATOM 615 C CA . MET A 1 84 ? -1.265 -10.128 5.473 1.00 72.06 84 MET A CA 1
ATOM 616 C C . MET A 1 84 ? -1.122 -11.656 5.541 1.00 72.06 84 MET A C 1
ATOM 618 O O . MET A 1 84 ? -2.030 -12.366 5.129 1.00 72.06 84 MET A O 1
ATOM 622 N N . ASN A 1 85 ? 0.011 -12.167 6.044 1.00 73.19 85 ASN A N 1
ATOM 623 C CA . ASN A 1 85 ? 0.341 -13.597 6.073 1.00 73.19 85 ASN A CA 1
ATOM 624 C C . ASN A 1 85 ? 0.205 -14.288 4.700 1.00 73.19 85 ASN A C 1
ATOM 626 O O . ASN A 1 85 ? -0.122 -15.468 4.615 1.00 73.19 85 ASN A O 1
ATOM 630 N N . ARG A 1 86 ? 0.439 -13.540 3.616 1.00 72.62 86 ARG A N 1
ATOM 631 C CA . ARG A 1 86 ? 0.376 -14.029 2.236 1.00 72.62 86 ARG A CA 1
ATOM 632 C C . ARG A 1 86 ? 1.731 -13.880 1.567 1.00 72.62 86 ARG A C 1
ATOM 634 O O . ARG A 1 86 ? 2.465 -12.922 1.814 1.00 72.62 86 ARG A O 1
ATOM 641 N N . HIS A 1 87 ? 2.071 -14.835 0.708 1.00 74.69 87 HIS A N 1
ATOM 642 C CA . HIS A 1 87 ? 3.306 -14.773 -0.059 1.00 74.69 87 HIS A CA 1
ATOM 643 C C . HIS A 1 87 ? 3.172 -13.759 -1.195 1.00 74.69 87 HIS A C 1
ATOM 645 O O . HIS A 1 87 ? 2.120 -13.604 -1.811 1.00 74.69 87 HIS A O 1
ATOM 651 N N . PHE A 1 88 ? 4.271 -13.081 -1.503 1.00 68.62 88 PHE A N 1
ATOM 652 C CA . PHE A 1 88 ? 4.318 -12.105 -2.587 1.00 68.62 88 PHE A CA 1
ATOM 653 C C . PHE A 1 88 ? 3.874 -12.703 -3.939 1.00 68.62 88 PHE A C 1
ATOM 655 O O . PHE A 1 88 ? 3.096 -12.100 -4.674 1.00 68.62 88 PHE A O 1
ATOM 662 N N . VAL A 1 89 ? 4.287 -13.944 -4.205 1.00 71.81 89 VAL A N 1
ATOM 663 C CA . VAL A 1 89 ? 3.944 -14.690 -5.423 1.00 71.81 89 VAL A CA 1
ATOM 664 C C . VAL A 1 89 ? 2.441 -14.979 -5.520 1.00 71.81 89 VAL A C 1
ATOM 666 O O . VAL A 1 89 ? 1.870 -14.851 -6.598 1.00 71.81 89 VAL A O 1
ATOM 669 N N . SER A 1 90 ? 1.769 -15.289 -4.403 1.00 70.62 90 SER A N 1
ATOM 670 C CA . SER A 1 90 ? 0.326 -15.575 -4.411 1.00 70.62 90 SER A CA 1
ATOM 671 C C . SER A 1 90 ? -0.535 -14.341 -4.687 1.00 70.62 90 SER A C 1
ATOM 673 O O . SER A 1 90 ? -1.653 -14.484 -5.172 1.00 70.62 90 SER A O 1
ATOM 675 N N . VAL A 1 91 ? -0.017 -13.141 -4.396 1.00 69.94 91 VAL A N 1
ATOM 676 C CA . VAL A 1 91 ? -0.704 -11.871 -4.683 1.00 69.94 91 VAL A CA 1
ATOM 677 C C . VAL A 1 91 ? -0.598 -11.513 -6.167 1.00 69.94 91 VAL A C 1
ATOM 679 O O . VAL A 1 91 ? -1.585 -11.091 -6.757 1.00 69.94 91 VAL A O 1
ATOM 682 N N . ILE A 1 92 ? 0.567 -11.722 -6.791 1.00 71.44 92 ILE A N 1
ATOM 683 C CA . ILE A 1 92 ? 0.760 -11.455 -8.228 1.00 71.44 92 ILE A CA 1
ATOM 684 C C . ILE A 1 92 ? 0.031 -12.473 -9.105 1.00 71.44 92 ILE A C 1
ATOM 686 O O . ILE A 1 92 ? -0.510 -12.105 -10.142 1.00 71.44 92 ILE A O 1
ATOM 690 N N . LEU A 1 93 ? -0.008 -13.742 -8.694 1.00 70.44 93 LEU A N 1
ATOM 691 C CA . LEU A 1 93 ? -0.690 -14.801 -9.443 1.00 70.44 93 LEU A CA 1
ATOM 692 C C . LEU A 1 93 ? -2.198 -14.878 -9.154 1.00 70.44 93 LEU A C 1
ATOM 694 O O . LEU A 1 93 ? -2.844 -15.837 -9.565 1.00 70.44 93 LEU A O 1
ATOM 698 N N . GLY A 1 94 ? -2.778 -13.904 -8.444 1.00 60.44 94 GLY A N 1
ATOM 699 C CA . GLY A 1 94 ? -4.234 -13.805 -8.309 1.00 60.44 94 GLY A CA 1
ATOM 700 C C . GLY A 1 94 ? -4.896 -14.983 -7.586 1.00 60.44 94 GLY A C 1
ATOM 701 O O . GLY A 1 94 ? -6.033 -15.338 -7.877 1.00 60.44 94 GLY A O 1
ATOM 702 N N . GLY A 1 95 ? -4.186 -15.643 -6.666 1.00 60.31 95 GLY A N 1
ATOM 703 C CA . GLY A 1 95 ? -4.720 -16.812 -5.960 1.00 60.31 95 GLY A CA 1
ATOM 704 C C . GLY A 1 95 ? -4.781 -18.111 -6.777 1.00 60.31 95 GLY A C 1
ATOM 705 O O . GLY A 1 95 ? -5.257 -19.113 -6.242 1.00 60.31 95 GLY A O 1
ATOM 706 N N . PHE A 1 96 ? -4.249 -18.155 -8.008 1.00 52.31 96 PHE A N 1
ATOM 707 C CA . PHE A 1 96 ? -4.023 -19.412 -8.733 1.00 52.31 96 PHE A CA 1
ATOM 708 C C . PHE A 1 96 ? -3.003 -20.261 -7.948 1.00 52.31 96 PHE A C 1
ATOM 710 O O . PHE A 1 96 ? -1.805 -19.980 -7.951 1.00 52.31 96 PHE A O 1
ATOM 717 N N . GLY A 1 97 ? -3.482 -21.265 -7.207 1.00 49.72 97 GLY A N 1
ATOM 718 C CA . GLY A 1 97 ? -2.637 -22.150 -6.395 1.00 49.72 97 GLY A CA 1
ATOM 719 C C . GLY A 1 97 ? -2.442 -21.735 -4.934 1.00 49.72 97 GLY A C 1
ATOM 720 O O . GLY A 1 97 ? -1.536 -22.246 -4.276 1.00 49.72 97 GLY A O 1
ATOM 721 N N . GLY A 1 98 ? -3.277 -20.845 -4.388 1.00 48.19 98 GLY A N 1
ATOM 722 C CA . GLY A 1 98 ? -3.366 -20.719 -2.934 1.00 48.19 98 GLY A CA 1
ATOM 723 C C . GLY A 1 98 ? -3.822 -22.052 -2.344 1.00 48.19 98 GLY A C 1
ATOM 724 O O . GLY A 1 98 ? -4.920 -22.508 -2.648 1.00 48.19 98 GLY A O 1
ATOM 725 N N . THR A 1 99 ? -2.991 -22.685 -1.514 1.00 48.16 99 THR A N 1
ATOM 726 C CA . THR A 1 99 ? -3.418 -23.782 -0.642 1.00 48.16 99 THR A CA 1
ATOM 727 C C . THR A 1 99 ? -4.424 -23.211 0.350 1.00 48.16 99 THR A C 1
ATOM 729 O O . THR A 1 99 ? -4.070 -22.822 1.463 1.00 48.16 99 THR A O 1
ATOM 732 N N . SER A 1 100 ? -5.680 -23.107 -0.070 1.00 50.91 100 SER A N 1
ATOM 733 C CA . SER A 1 100 ? -6.795 -23.098 0.855 1.00 50.91 100 SER A CA 1
ATOM 734 C C . SER A 1 100 ? -6.705 -24.438 1.568 1.00 50.91 100 SER A C 1
ATOM 736 O O . SER A 1 100 ? -7.099 -25.469 1.025 1.00 50.91 100 SER A O 1
ATOM 738 N N . GLY A 1 101 ? -6.104 -24.440 2.761 1.00 58.38 101 GLY A N 1
ATOM 739 C CA . GLY A 1 101 ? -6.400 -25.493 3.722 1.00 58.38 101 GLY A CA 1
ATOM 740 C C . GLY A 1 101 ? -7.924 -25.632 3.804 1.00 58.38 101 GLY A C 1
ATOM 741 O O . GLY A 1 101 ? -8.618 -24.637 3.548 1.00 58.38 101 GLY A O 1
ATOM 742 N N . PRO A 1 102 ? -8.442 -26.844 4.066 1.00 54.97 102 PRO A N 1
ATOM 743 C CA . PRO A 1 102 ? -9.880 -27.082 4.102 1.00 54.97 102 PRO A CA 1
ATOM 744 C C . PRO A 1 102 ? -10.532 -25.960 4.904 1.00 54.97 102 PRO A C 1
ATOM 746 O O . PRO A 1 102 ? -10.046 -25.630 5.989 1.00 54.97 102 PRO A O 1
ATOM 749 N N . ALA A 1 103 ? -11.533 -25.306 4.305 1.00 60.31 103 ALA A N 1
ATOM 750 C CA . ALA A 1 103 ? -12.277 -24.255 4.978 1.00 60.31 103 ALA A CA 1
ATOM 751 C C . ALA A 1 103 ? -12.688 -24.823 6.334 1.00 60.31 103 ALA A C 1
ATOM 753 O O . ALA A 1 103 ? -13.333 -25.870 6.382 1.00 60.31 103 ALA A O 1
ATOM 754 N N . GLN A 1 104 ? -12.192 -24.208 7.406 1.00 64.00 104 GLN A N 1
ATOM 755 C CA . GLN A 1 104 ? -12.468 -24.680 8.749 1.00 64.00 104 GLN A CA 1
ATOM 756 C C . GLN A 1 104 ? -13.989 -24.691 8.893 1.00 64.00 104 GLN A C 1
ATOM 758 O O . GLN A 1 104 ? -14.634 -23.682 8.592 1.00 64.00 104 GLN A O 1
ATOM 763 N N . GLU A 1 105 ? -14.549 -25.855 9.220 1.00 68.06 105 GLU A N 1
ATOM 764 C CA . GLU A 1 105 ? -15.991 -26.005 9.356 1.00 68.06 105 GLU A CA 1
ATOM 765 C C . GLU A 1 105 ? -16.446 -24.988 10.405 1.00 68.06 105 GLU A C 1
ATOM 767 O O . GLU A 1 105 ? -15.850 -24.885 11.481 1.00 68.06 105 GLU A O 1
ATOM 772 N N . ILE A 1 106 ? -17.394 -24.129 10.030 1.00 69.12 106 ILE A N 1
ATOM 773 C CA . ILE A 1 106 ? -17.863 -23.062 10.909 1.00 69.12 106 ILE A CA 1
ATOM 774 C C . ILE A 1 106 ? -18.690 -23.744 11.996 1.00 69.12 106 ILE A C 1
ATOM 776 O O . ILE A 1 106 ? -19.873 -24.014 11.812 1.00 69.12 106 ILE A O 1
ATOM 780 N N . GLU A 1 107 ? -18.049 -24.062 13.115 1.00 73.56 107 GLU A N 1
ATOM 781 C CA . GLU A 1 107 ? -18.733 -24.507 14.321 1.00 73.56 107 GLU A CA 1
ATOM 782 C C . GLU A 1 107 ? -19.306 -23.275 15.034 1.00 73.56 107 GLU A C 1
ATOM 784 O O . GLU A 1 107 ? -18.570 -22.452 15.579 1.00 73.56 107 GLU A O 1
ATOM 789 N N . GLY A 1 108 ? -20.631 -23.121 14.989 1.00 73.44 108 GLY A N 1
ATOM 790 C CA . GLY A 1 108 ? -21.354 -22.069 15.705 1.00 73.44 108 GLY A CA 1
ATOM 791 C C . GLY A 1 108 ? -22.597 -21.572 14.968 1.00 73.44 108 GLY A C 1
ATOM 792 O O . GLY A 1 108 ? -22.631 -21.511 13.740 1.00 73.44 108 GLY A O 1
ATOM 793 N N . GLU A 1 109 ? -23.624 -21.193 15.726 1.00 82.38 109 GLU A N 1
ATOM 794 C CA . GLU A 1 109 ? -24.822 -20.534 15.203 1.00 82.38 109 GLU A CA 1
ATOM 795 C C . GLU A 1 109 ? -24.662 -19.010 15.310 1.00 82.38 109 GLU A C 1
ATOM 797 O O . GLU A 1 109 ? -24.199 -18.485 16.325 1.00 82.38 109 GLU A O 1
ATOM 802 N N . MET A 1 110 ? -25.022 -18.280 14.251 1.00 78.81 110 MET A N 1
ATOM 803 C CA . MET A 1 110 ? -25.022 -16.818 14.277 1.00 78.81 110 MET A CA 1
ATOM 804 C C . MET A 1 110 ? -26.179 -16.335 15.153 1.00 78.81 110 MET A C 1
ATOM 806 O O . MET A 1 110 ? -27.336 -16.449 14.757 1.00 78.81 110 MET A O 1
ATOM 810 N N . VAL A 1 111 ? -25.872 -15.747 16.308 1.00 84.81 111 VAL A N 1
ATOM 811 C CA . VAL A 1 111 ? -26.883 -15.109 17.159 1.00 84.81 111 VAL A CA 1
ATOM 812 C C . VAL A 1 111 ? -27.102 -13.672 16.670 1.00 84.81 111 VAL A C 1
ATOM 814 O O . VAL A 1 111 ? -26.177 -12.858 16.754 1.00 84.81 111 VAL A O 1
ATOM 817 N N . PRO A 1 112 ? -28.284 -13.326 16.130 1.00 85.25 112 PRO A N 1
ATOM 818 C CA . PRO A 1 112 ? -28.595 -11.945 15.791 1.00 85.25 112 PRO A CA 1
ATOM 819 C C . PRO A 1 112 ? -28.752 -11.121 17.074 1.00 85.25 112 PRO A C 1
ATOM 821 O O . PRO A 1 112 ? -29.380 -11.562 18.034 1.00 85.25 112 PRO A O 1
ATOM 824 N N . ALA A 1 113 ? -28.205 -9.909 17.077 1.00 87.75 113 ALA A N 1
ATOM 825 C CA . ALA A 1 113 ? -28.350 -8.953 18.168 1.00 87.75 113 ALA A CA 1
ATOM 826 C C . ALA A 1 113 ? -28.901 -7.634 17.619 1.00 87.75 113 ALA A C 1
ATOM 828 O O . ALA A 1 113 ? -28.401 -7.115 16.618 1.00 87.75 113 ALA A O 1
ATOM 829 N N . GLU A 1 114 ? -29.930 -7.098 18.272 1.00 92.12 114 GLU A N 1
ATOM 830 C CA . GLU A 1 114 ? -30.493 -5.786 17.949 1.00 92.12 114 GLU A CA 1
ATOM 831 C C . GLU A 1 114 ? -29.763 -4.668 18.701 1.00 92.12 114 GLU A C 1
ATOM 833 O O . GLU A 1 114 ? -29.097 -4.899 19.712 1.00 92.12 114 GLU A O 1
ATOM 838 N N . ALA A 1 115 ? -29.883 -3.435 18.204 1.00 88.81 115 ALA A N 1
ATOM 839 C CA . ALA A 1 115 ? -29.159 -2.287 18.748 1.00 88.81 115 ALA A CA 1
ATOM 840 C C . ALA A 1 115 ? -29.465 -2.033 20.236 1.00 88.81 115 ALA A C 1
ATOM 842 O O . ALA A 1 115 ? -28.546 -1.714 20.990 1.00 88.81 115 ALA A O 1
ATOM 843 N N . ASP A 1 116 ? -30.717 -2.225 20.659 1.00 89.75 116 ASP A N 1
ATOM 844 C CA . ASP A 1 116 ? -31.143 -2.010 22.047 1.00 89.75 116 ASP A CA 1
ATOM 845 C C . ASP A 1 116 ? -30.490 -3.017 23.004 1.00 89.75 116 ASP A C 1
ATOM 847 O O . ASP A 1 116 ? -29.948 -2.632 24.040 1.00 89.75 116 ASP A O 1
ATOM 851 N N . TYR A 1 117 ? -30.429 -4.291 22.605 1.00 88.81 117 TYR A N 1
ATOM 852 C CA . TYR A 1 117 ? -29.755 -5.342 23.372 1.00 88.81 117 TYR A CA 1
ATOM 853 C C . TYR A 1 117 ? -28.247 -5.075 23.518 1.00 88.81 117 TYR A C 1
ATOM 855 O O . TYR A 1 117 ? -27.666 -5.255 24.592 1.00 88.81 117 TYR A O 1
ATOM 863 N N . VAL A 1 118 ? -27.599 -4.593 22.450 1.00 87.62 118 VAL A N 1
ATOM 864 C CA . VAL A 1 118 ? -26.178 -4.213 22.488 1.00 87.62 118 VAL A CA 1
ATOM 865 C C . VAL A 1 118 ? -25.955 -3.002 23.398 1.00 87.62 118 VAL A C 1
ATOM 867 O O . VAL A 1 118 ? -24.950 -2.964 24.103 1.00 87.62 118 VAL A O 1
ATOM 870 N N . ALA A 1 119 ? -26.872 -2.032 23.419 1.00 86.94 119 ALA A N 1
ATOM 871 C CA . ALA A 1 119 ? -26.774 -0.857 24.284 1.00 86.94 119 ALA A CA 1
ATOM 872 C C . ALA A 1 119 ? -26.906 -1.210 25.776 1.00 86.94 119 ALA A C 1
ATOM 874 O O . ALA A 1 119 ? -26.147 -0.686 26.589 1.00 86.94 119 ALA A O 1
ATOM 875 N N . GLU A 1 120 ? -27.822 -2.113 26.132 1.00 86.62 120 GLU A N 1
ATOM 876 C CA . GLU A 1 120 ? -27.981 -2.610 27.506 1.00 86.62 120 GLU A CA 1
ATOM 877 C C . GLU A 1 120 ? -26.735 -3.381 27.962 1.00 86.62 120 GLU A C 1
ATOM 879 O O . GLU A 1 120 ? -26.121 -3.037 28.971 1.00 86.62 120 GLU A O 1
ATOM 884 N N . THR A 1 121 ? -26.262 -4.315 27.131 1.00 86.12 121 THR A N 1
ATOM 885 C CA . THR A 1 121 ? -25.031 -5.080 27.395 1.00 86.12 121 THR A CA 1
ATOM 886 C C . THR A 1 121 ? -23.809 -4.165 27.552 1.00 86.12 121 THR A C 1
ATOM 888 O O . THR A 1 121 ? -22.929 -4.417 28.375 1.00 86.12 121 THR A O 1
ATOM 891 N N . LEU A 1 122 ? -23.741 -3.081 26.771 1.00 83.31 122 LEU A N 1
ATOM 892 C CA . LEU A 1 122 ? -22.659 -2.099 26.842 1.00 83.31 122 LEU A CA 1
ATOM 893 C C . LEU A 1 122 ? -22.690 -1.278 28.142 1.00 83.31 122 LEU A C 1
ATOM 895 O O . LEU A 1 122 ? -21.627 -0.924 28.648 1.00 83.31 122 LEU A O 1
ATOM 899 N N . ASN A 1 123 ? -23.877 -0.979 28.679 1.00 83.50 123 ASN A N 1
ATOM 900 C CA . ASN A 1 123 ? -24.023 -0.253 29.944 1.00 83.50 123 ASN A CA 1
ATOM 901 C C . ASN A 1 123 ? -23.623 -1.110 31.152 1.00 83.50 123 ASN A C 1
ATOM 903 O O . ASN A 1 123 ? -23.010 -0.597 32.090 1.00 83.50 123 ASN A O 1
ATOM 907 N N . ASP A 1 124 ? -23.923 -2.408 31.110 1.00 82.06 124 ASP A N 1
ATOM 908 C CA . ASP A 1 124 ? -23.588 -3.334 32.193 1.00 82.06 124 ASP A CA 1
ATOM 909 C C . ASP A 1 124 ? -22.103 -3.732 32.198 1.00 82.06 124 ASP A C 1
ATOM 911 O O . ASP A 1 124 ? -21.551 -4.074 33.247 1.00 82.06 124 ASP A O 1
ATOM 915 N N . ALA A 1 125 ? -21.417 -3.634 31.055 1.00 78.06 125 ALA A N 1
ATOM 916 C CA . ALA A 1 125 ? -20.020 -4.030 30.912 1.00 78.06 125 ALA A CA 1
ATOM 917 C C . ALA A 1 125 ? -19.061 -3.239 31.830 1.00 78.06 125 ALA A C 1
ATOM 919 O O . ALA A 1 125 ? -19.149 -2.020 31.986 1.00 78.06 125 ALA A O 1
ATOM 920 N N . ASP A 1 126 ? -18.095 -3.941 32.432 1.00 74.69 126 ASP A N 1
ATOM 921 C CA . ASP A 1 126 ? -17.018 -3.330 33.232 1.00 74.69 126 ASP A CA 1
ATOM 922 C C . ASP A 1 126 ? -15.858 -2.811 32.376 1.00 74.69 126 ASP A C 1
ATOM 924 O O . ASP A 1 126 ? -15.188 -1.838 32.724 1.00 74.69 126 ASP A O 1
ATOM 928 N N . SER A 1 127 ? -15.611 -3.459 31.238 1.00 69.31 127 SER A N 1
ATOM 929 C CA . SER A 1 127 ? -14.565 -3.085 30.296 1.00 69.31 127 SER A CA 1
ATOM 930 C C . SER A 1 127 ? -15.011 -3.391 28.877 1.00 69.31 127 SER A C 1
ATOM 932 O O . SER A 1 127 ? -15.552 -4.460 28.601 1.00 69.31 127 SER A O 1
ATOM 934 N N . VAL A 1 128 ? -14.760 -2.452 27.967 1.00 73.50 128 VAL A N 1
ATOM 935 C CA . VAL A 1 128 ? -15.133 -2.582 26.558 1.00 73.50 128 VAL A CA 1
ATOM 936 C C . VAL A 1 128 ? -13.912 -2.317 25.697 1.00 73.50 128 VAL A C 1
ATOM 938 O O . VAL A 1 128 ? -13.213 -1.313 25.862 1.00 73.50 128 VAL A O 1
ATOM 941 N N . ILE A 1 129 ? -13.690 -3.213 24.738 1.00 74.81 129 ILE A N 1
ATOM 942 C CA . ILE A 1 129 ? -12.674 -3.072 23.700 1.00 74.81 129 ILE A CA 1
ATOM 943 C C . ILE A 1 129 ? -13.392 -2.890 22.363 1.00 74.81 129 ILE A C 1
ATOM 945 O O . ILE A 1 129 ? -14.060 -3.797 21.874 1.00 74.81 129 ILE A O 1
ATOM 949 N N . ILE A 1 130 ? -13.229 -1.717 21.748 1.00 75.19 130 ILE A N 1
ATOM 950 C CA . ILE A 1 130 ? -13.770 -1.433 20.414 1.00 75.19 130 ILE A CA 1
ATOM 951 C C . ILE A 1 130 ? -12.704 -1.776 19.373 1.00 75.19 130 ILE A C 1
ATOM 953 O O . ILE A 1 130 ? -11.667 -1.117 19.312 1.00 75.19 130 ILE A O 1
ATOM 957 N N . VAL A 1 131 ? -12.970 -2.774 18.528 1.00 77.56 131 VAL A N 1
ATOM 958 C CA . VAL A 1 131 ? -12.077 -3.177 17.431 1.00 77.56 131 VAL A CA 1
ATOM 959 C C . VAL A 1 131 ? -12.555 -2.535 16.120 1.00 77.56 131 VAL A C 1
ATOM 961 O O . VAL A 1 131 ? -13.514 -3.017 15.517 1.00 77.56 131 VAL A O 1
ATOM 964 N N . PRO A 1 132 ? -11.931 -1.438 15.645 1.00 76.56 132 PRO A N 1
ATOM 965 C CA . PRO A 1 132 ? -12.333 -0.808 14.395 1.00 76.56 132 PRO A CA 1
ATOM 966 C C . PRO A 1 132 ? -11.975 -1.685 13.188 1.00 76.56 132 PRO A C 1
ATOM 968 O O . PRO A 1 132 ? -10.867 -2.213 13.084 1.00 76.56 132 PRO A O 1
ATOM 971 N N . GLY A 1 133 ? -12.911 -1.793 12.244 1.00 75.75 133 GLY A N 1
ATOM 972 C CA . GLY A 1 133 ? -12.736 -2.513 10.981 1.00 75.75 133 GLY A CA 1
ATOM 973 C C . GLY A 1 133 ? -12.904 -1.617 9.752 1.00 75.75 133 GLY A C 1
ATOM 974 O O . GLY A 1 133 ? -13.306 -0.457 9.855 1.00 75.75 133 GLY A O 1
ATOM 975 N N . TYR A 1 134 ? -12.647 -2.172 8.562 1.00 75.81 134 TYR A N 1
ATOM 976 C CA . TYR A 1 134 ? -12.842 -1.465 7.286 1.00 75.81 134 TYR A CA 1
ATOM 977 C C . TYR A 1 134 ? -14.281 -0.943 7.124 1.00 75.81 134 TYR A C 1
ATOM 979 O O . TYR A 1 134 ? -14.472 0.183 6.672 1.00 75.81 134 TYR A O 1
ATOM 987 N N . GLY A 1 135 ? -15.281 -1.698 7.597 1.00 78.62 135 GLY A N 1
ATOM 988 C CA . GLY A 1 135 ? -16.689 -1.284 7.574 1.00 78.62 135 GLY A CA 1
ATOM 989 C C . GLY A 1 135 ? -16.962 0.033 8.308 1.00 78.62 135 GLY A C 1
ATOM 990 O O . GLY A 1 135 ? -17.739 0.847 7.822 1.00 78.62 135 GLY A O 1
ATOM 991 N N . MET A 1 136 ? -16.253 0.312 9.410 1.00 81.62 136 MET A N 1
ATOM 992 C CA . MET A 1 136 ? -16.371 1.587 10.132 1.00 81.62 136 MET A CA 1
ATOM 993 C C . MET A 1 136 ? -15.850 2.764 9.297 1.00 81.62 136 MET A C 1
ATOM 995 O O . MET A 1 136 ? -16.418 3.854 9.338 1.00 81.62 136 MET A O 1
ATOM 999 N N . ALA A 1 137 ? -14.775 2.548 8.532 1.00 75.75 137 ALA A N 1
ATOM 1000 C CA . ALA A 1 137 ? -14.232 3.562 7.636 1.00 75.75 137 ALA A CA 1
ATOM 1001 C C . ALA A 1 137 ? -15.149 3.798 6.428 1.00 75.75 137 ALA A C 1
ATOM 1003 O O . ALA A 1 137 ? -15.375 4.945 6.058 1.00 75.75 137 ALA A O 1
ATOM 1004 N N . VAL A 1 138 ? -15.718 2.741 5.845 1.00 78.81 138 VAL A N 1
ATOM 1005 C CA . VAL A 1 138 ? -16.660 2.867 4.720 1.00 78.81 138 VAL A CA 1
ATOM 1006 C C . VAL A 1 138 ? -17.948 3.571 5.148 1.00 78.81 138 VAL A C 1
ATOM 1008 O O . VAL A 1 138 ? -18.418 4.454 4.440 1.00 78.81 138 VAL A O 1
ATOM 1011 N N . ALA A 1 139 ? -18.475 3.253 6.332 1.00 85.38 139 ALA A N 1
ATOM 1012 C CA . ALA A 1 139 ? -19.681 3.876 6.876 1.00 85.38 139 ALA A CA 1
ATOM 1013 C C . ALA A 1 139 ? -19.457 5.288 7.451 1.00 85.38 139 ALA A C 1
ATOM 1015 O O . ALA A 1 139 ? -20.410 5.906 7.914 1.00 85.38 139 ALA A O 1
ATOM 1016 N N . GLN A 1 140 ? -18.214 5.792 7.469 1.00 82.56 140 GLN A N 1
ATOM 1017 C CA . GLN A 1 140 ? -17.851 7.083 8.077 1.00 82.56 140 GLN A CA 1
ATOM 1018 C C . GLN A 1 140 ? -18.283 7.214 9.555 1.00 82.56 140 GLN A C 1
ATOM 1020 O O . GLN A 1 140 ? -18.468 8.311 10.073 1.00 82.56 140 GLN A O 1
ATOM 1025 N N . ALA A 1 141 ? -18.392 6.096 10.280 1.00 81.12 141 ALA A N 1
ATOM 1026 C CA . ALA A 1 141 ? -18.946 6.054 11.639 1.00 81.12 141 ALA A CA 1
ATOM 1027 C C . ALA A 1 141 ? -17.962 6.513 12.734 1.00 81.12 141 ALA A C 1
ATOM 1029 O O . ALA A 1 141 ? -18.235 6.403 13.928 1.00 81.12 141 ALA A O 1
ATOM 1030 N N . GLN A 1 142 ? -16.779 6.995 12.357 1.00 78.31 142 GLN A N 1
ATOM 1031 C CA . GLN A 1 142 ? -15.681 7.184 13.300 1.00 78.31 142 GLN A CA 1
ATOM 1032 C C . GLN A 1 142 ? -15.933 8.323 14.297 1.00 78.31 142 GLN A C 1
ATOM 1034 O O . GLN A 1 142 ? -15.540 8.226 15.459 1.00 78.31 142 GLN A O 1
ATOM 1039 N N . GLN A 1 143 ? -16.606 9.388 13.851 1.00 80.69 143 GLN A N 1
ATOM 1040 C CA . GLN A 1 143 ? -17.010 10.496 14.719 1.00 80.69 143 GLN A CA 1
ATOM 1041 C C . GLN A 1 143 ? -18.075 10.036 15.717 1.00 80.69 143 GLN A C 1
ATOM 1043 O O . GLN A 1 143 ? -17.935 10.278 16.911 1.00 80.69 143 GLN A O 1
ATOM 1048 N N . THR A 1 144 ? -19.064 9.267 15.260 1.00 83.50 144 THR A N 1
ATOM 1049 C CA . THR A 1 144 ? -20.118 8.700 16.111 1.00 83.50 144 THR A CA 1
ATOM 1050 C C . THR A 1 144 ? -19.551 7.784 17.197 1.00 83.50 144 THR A C 1
ATOM 1052 O O . THR A 1 144 ? -19.944 7.886 18.355 1.00 83.50 144 THR A O 1
ATOM 1055 N N . VAL A 1 145 ? -18.575 6.932 16.863 1.00 82.75 145 VAL A N 1
ATOM 1056 C CA . VAL A 1 145 ? -17.896 6.058 17.839 1.00 82.75 145 VAL A CA 1
ATOM 1057 C C . VAL A 1 145 ? -17.052 6.867 18.833 1.00 82.75 145 VAL A C 1
ATOM 1059 O O . VAL A 1 145 ? -17.014 6.546 20.024 1.00 82.75 145 VAL A O 1
ATOM 1062 N N . SER A 1 146 ? -16.404 7.941 18.372 1.00 76.38 146 SER A N 1
ATOM 1063 C CA . SER A 1 146 ? -15.671 8.874 19.238 1.00 76.38 146 SER A CA 1
ATOM 1064 C C . SER A 1 146 ? -16.610 9.554 20.239 1.00 76.38 146 SER A C 1
ATOM 1066 O O . SER A 1 146 ? -16.349 9.542 21.441 1.00 76.38 146 SER A O 1
ATOM 1068 N N . GLU A 1 147 ? -17.746 10.078 19.775 1.00 78.81 147 GLU A N 1
ATOM 1069 C CA . GLU A 1 147 ? -18.761 10.692 20.634 1.00 78.81 147 GLU A CA 1
ATOM 1070 C C . GLU A 1 147 ? -19.367 9.703 21.630 1.00 78.81 147 GLU A C 1
ATOM 1072 O O . GLU A 1 147 ? -19.472 10.029 22.813 1.00 78.81 147 GLU A O 1
ATOM 1077 N N . LEU A 1 148 ? -19.710 8.490 21.184 1.00 81.25 148 LEU A N 1
ATOM 1078 C CA . LEU A 1 148 ? -20.206 7.419 22.050 1.00 81.25 148 LEU A CA 1
ATOM 1079 C C . LEU A 1 148 ? -19.222 7.145 23.190 1.00 81.25 148 LEU A C 1
ATOM 1081 O O . LEU A 1 148 ? -19.610 7.099 24.356 1.00 81.25 148 LEU A O 1
ATOM 1085 N N . THR A 1 149 ? -17.930 7.039 22.871 1.00 78.44 149 THR A N 1
ATOM 1086 C CA . THR A 1 149 ? -16.930 6.717 23.892 1.00 78.44 149 THR A CA 1
ATOM 1087 C C . THR A 1 149 ? -16.657 7.878 24.849 1.00 78.44 149 THR A C 1
ATOM 1089 O O . THR A 1 149 ? -16.364 7.649 26.025 1.00 78.44 149 THR A O 1
ATOM 1092 N N . LYS A 1 150 ? -16.774 9.128 24.381 1.00 76.00 150 LYS A N 1
ATOM 1093 C CA . LYS A 1 150 ? -16.700 10.310 25.253 1.00 76.00 150 LYS A CA 1
ATOM 1094 C C . LYS A 1 150 ? -17.877 10.361 26.221 1.00 76.00 150 LYS A C 1
ATOM 1096 O O . LYS A 1 150 ? -17.666 10.604 27.403 1.00 76.00 150 LYS A O 1
ATOM 1101 N N . ARG A 1 151 ? -19.100 10.106 25.738 1.00 74.94 151 ARG A N 1
ATOM 1102 C CA . ARG A 1 151 ? -20.303 10.049 26.587 1.00 74.94 151 ARG A CA 1
ATOM 1103 C C . ARG A 1 151 ? -20.186 8.948 27.639 1.00 74.94 151 ARG A C 1
ATOM 1105 O O . ARG A 1 151 ? -20.540 9.179 28.789 1.00 74.94 151 ARG A O 1
ATOM 1112 N N . TRP A 1 152 ? -19.616 7.803 27.267 1.00 68.69 152 TRP A N 1
ATOM 1113 C CA . TRP A 1 152 ? -19.392 6.703 28.200 1.00 68.69 152 TRP A CA 1
ATOM 1114 C C . TRP A 1 152 ? -18.346 7.039 29.283 1.00 68.69 152 TRP A C 1
ATOM 1116 O O . TRP A 1 152 ? -18.581 6.774 30.456 1.00 68.69 152 TRP A O 1
ATOM 1126 N N . HIS A 1 153 ? -17.249 7.728 28.939 1.00 63.91 153 HIS A N 1
ATOM 1127 C CA . HIS A 1 153 ? -16.273 8.214 29.934 1.00 63.91 153 HIS A CA 1
ATOM 1128 C C . HIS A 1 153 ? -16.808 9.327 30.842 1.00 63.91 153 HIS A C 1
ATOM 1130 O O . HIS A 1 153 ? -16.387 9.433 31.990 1.00 63.91 153 HIS A O 1
ATOM 1136 N N . ALA A 1 154 ? -17.685 10.191 30.328 1.00 60.19 154 ALA A N 1
ATOM 1137 C CA . ALA A 1 154 ? -18.188 11.353 31.058 1.00 60.19 154 ALA A CA 1
ATOM 1138 C C . ALA A 1 154 ? -19.243 11.005 32.131 1.00 60.19 154 ALA A C 1
ATOM 1140 O O . ALA A 1 154 ? -19.740 11.909 32.798 1.00 60.19 154 ALA A O 1
ATOM 1141 N N . GLY A 1 155 ? -19.586 9.723 32.317 1.00 56.88 155 GLY A N 1
ATOM 1142 C CA . GLY A 1 155 ? -20.446 9.269 33.415 1.00 56.88 155 GLY A CA 1
ATOM 1143 C C . GLY A 1 155 ? -21.917 9.678 33.288 1.00 56.88 155 GLY A C 1
ATOM 1144 O O . GLY A 1 155 ? -22.616 9.775 34.290 1.00 56.88 155 GLY A O 1
ATOM 1145 N N . SER A 1 156 ? -22.430 9.915 32.075 1.00 42.81 156 SER A N 1
ATOM 1146 C CA . SER A 1 156 ? -23.829 10.332 31.866 1.00 42.81 156 SER A CA 1
ATOM 1147 C C . SER A 1 156 ? -24.840 9.172 31.830 1.00 42.81 156 SER A C 1
ATOM 1149 O O . SER A 1 156 ? -25.883 9.284 31.189 1.00 42.81 156 SER A O 1
ATOM 1151 N N . GLY A 1 157 ? -24.537 8.059 32.501 1.00 41.34 157 GLY A N 1
ATOM 1152 C CA . GLY A 1 157 ? -25.419 6.907 32.667 1.00 41.34 157 GLY A CA 1
ATOM 1153 C C . GLY A 1 157 ? -25.192 6.270 34.033 1.00 41.34 157 GLY A C 1
ATOM 1154 O O . GLY A 1 157 ? -24.316 5.434 34.161 1.00 41.34 157 GLY A O 1
ATOM 1155 N N . SER A 1 158 ? -25.942 6.725 35.040 1.00 36.41 158 SER A N 1
ATOM 1156 C CA . SER A 1 158 ? -26.222 6.122 36.362 1.00 36.41 158 SER A CA 1
ATOM 1157 C C . SER A 1 158 ? -25.131 5.416 37.200 1.00 36.41 158 SER A C 1
ATOM 1159 O O . SER A 1 158 ? -25.470 4.970 38.292 1.00 36.41 158 SER A O 1
ATOM 1161 N N . LEU A 1 159 ? -23.868 5.284 36.803 1.00 39.06 159 LEU A N 1
ATOM 1162 C CA . LEU A 1 159 ? -22.901 4.464 37.538 1.00 39.06 159 LEU A CA 1
ATOM 1163 C C . LEU A 1 159 ? -21.565 5.198 37.677 1.00 39.06 159 LEU A C 1
ATOM 1165 O O . LEU A 1 159 ? -20.754 5.272 36.755 1.00 39.06 159 LEU A O 1
ATOM 1169 N N . GLU A 1 160 ? -21.360 5.752 38.872 1.00 35.47 160 GLU A N 1
ATOM 1170 C CA . GLU A 1 160 ? -20.049 6.142 39.383 1.00 35.47 160 GLU A CA 1
ATOM 1171 C C . GLU A 1 160 ? -19.114 4.919 39.395 1.00 35.47 160 GLU A C 1
ATOM 1173 O O . GLU A 1 160 ? -19.471 3.858 39.902 1.00 35.47 160 GLU A O 1
ATOM 1178 N N . GLY A 1 161 ? -17.888 5.079 38.886 1.00 39.41 161 GLY A N 1
ATOM 1179 C CA . GLY A 1 161 ? -16.769 4.213 39.275 1.00 39.41 161 GLY A CA 1
ATOM 1180 C C . GLY A 1 161 ? -16.420 3.025 38.373 1.00 39.41 161 GLY A C 1
ATOM 1181 O O . GLY A 1 161 ? -16.097 1.962 38.893 1.00 39.41 161 GLY A O 1
ATOM 1182 N N . LYS A 1 162 ? -16.385 3.181 37.043 1.00 41.41 162 LYS A N 1
ATOM 1183 C CA . LYS A 1 162 ? -15.749 2.188 36.150 1.00 41.41 162 LYS A CA 1
ATOM 1184 C C . LYS A 1 162 ? -14.525 2.769 35.440 1.00 41.41 162 LYS A C 1
ATOM 1186 O O . LYS A 1 162 ? -14.548 3.154 34.273 1.00 41.41 162 LYS A O 1
ATOM 1191 N N . GLU A 1 163 ? -13.418 2.838 36.178 1.00 43.72 163 GLU A N 1
ATOM 1192 C CA . GLU A 1 163 ? -12.089 3.068 35.613 1.00 43.72 163 GLU A CA 1
ATOM 1193 C C . GLU A 1 163 ? -11.632 1.813 34.856 1.00 43.72 163 GLU A C 1
ATOM 1195 O O . GLU A 1 163 ? -11.174 0.856 35.476 1.00 43.72 163 GLU A O 1
ATOM 1200 N N . ARG A 1 164 ? -11.727 1.822 33.519 1.00 41.41 164 ARG A N 1
ATOM 1201 C CA . ARG A 1 164 ? -10.722 1.297 32.558 1.00 41.41 164 ARG A CA 1
ATOM 1202 C C . ARG A 1 164 ? -11.360 0.966 31.215 1.00 41.41 164 ARG A C 1
ATOM 1204 O O . ARG A 1 164 ? -11.596 -0.184 30.841 1.00 41.41 164 ARG A O 1
ATOM 1211 N N . LEU A 1 165 ? -11.494 2.018 30.428 1.00 39.31 165 LEU A N 1
ATOM 1212 C CA . LEU A 1 165 ? -11.655 1.933 28.991 1.00 39.31 165 LEU A CA 1
ATOM 1213 C C . LEU A 1 165 ? -10.302 1.764 28.318 1.00 39.31 165 LEU A C 1
ATOM 1215 O O . LEU A 1 165 ? -9.533 2.713 28.164 1.00 39.31 165 LEU A O 1
ATOM 1219 N N . HIS A 1 166 ? -10.021 0.544 27.869 1.00 38.62 166 HIS A N 1
ATOM 1220 C CA . HIS A 1 166 ? -8.936 0.308 26.928 1.00 38.62 166 HIS A CA 1
ATOM 1221 C C . HIS A 1 166 ? -9.480 0.452 25.511 1.00 38.62 166 HIS A C 1
ATOM 1223 O O . HIS A 1 166 ? -9.805 -0.523 24.840 1.00 38.62 166 HIS A O 1
ATOM 1229 N N . LEU A 1 167 ? -9.594 1.700 25.059 1.00 35.50 167 LEU A N 1
ATOM 1230 C CA . LEU A 1 167 ? -10.032 2.048 23.708 1.00 35.50 167 LEU A CA 1
ATOM 1231 C C . LEU A 1 167 ? -8.949 1.687 22.673 1.00 35.50 167 LEU A C 1
ATOM 1233 O O . LEU A 1 167 ? -8.210 2.533 22.174 1.00 35.50 167 LEU A O 1
ATOM 1237 N N . GLN A 1 168 ? -8.806 0.396 22.390 1.00 40.66 168 GLN A N 1
ATOM 1238 C CA . GLN A 1 168 ? -7.749 -0.144 21.541 1.00 40.66 168 GLN A CA 1
ATOM 1239 C C . GLN A 1 168 ? -8.134 -0.072 20.070 1.00 40.66 168 GLN A C 1
ATOM 1241 O O . GLN A 1 168 ? -8.603 -1.039 19.477 1.00 40.66 168 GLN A O 1
ATOM 1246 N N . ALA A 1 169 ? -7.870 1.077 19.448 1.00 38.41 169 ALA A N 1
ATOM 1247 C CA . ALA A 1 169 ? -7.981 1.213 18.004 1.00 38.41 169 ALA A CA 1
ATOM 1248 C C . ALA A 1 169 ? -6.978 0.277 17.299 1.00 38.41 169 ALA A C 1
ATOM 1250 O O . ALA A 1 169 ? -5.792 0.579 17.139 1.00 38.41 169 ALA A O 1
ATOM 1251 N N . TRP A 1 170 ? -7.466 -0.879 16.858 1.00 32.81 170 TRP A N 1
ATOM 1252 C CA . TRP A 1 170 ? -6.742 -1.798 15.992 1.00 32.81 170 TRP A CA 1
ATOM 1253 C C . TRP A 1 170 ? -6.608 -1.189 14.590 1.00 32.81 170 TRP A C 1
ATOM 1255 O O . TRP A 1 170 ? -7.450 -1.370 13.718 1.00 32.81 170 TRP A O 1
ATOM 1265 N N . SER A 1 171 ? -5.531 -0.442 14.340 1.00 38.62 171 SER A N 1
ATOM 1266 C CA . SER A 1 171 ? -5.152 -0.108 12.964 1.00 38.62 171 SER A CA 1
ATOM 1267 C C . SER A 1 171 ? -4.520 -1.343 12.319 1.00 38.62 171 SER A C 1
ATOM 1269 O O . SER A 1 171 ? -3.309 -1.564 12.391 1.00 38.62 171 SER A O 1
ATOM 1271 N N . GLY A 1 172 ? -5.349 -2.162 11.670 1.00 35.72 172 GLY A N 1
ATOM 1272 C CA . GLY A 1 172 ? -4.903 -3.243 10.784 1.00 35.72 172 GLY A CA 1
ATOM 1273 C C . GLY A 1 172 ? -4.043 -2.758 9.607 1.00 35.72 172 GLY A C 1
ATOM 1274 O O . GLY A 1 172 ? -3.365 -3.557 8.960 1.00 35.72 172 GLY A O 1
ATOM 1275 N N . HIS A 1 173 ? -3.982 -1.444 9.354 1.00 36.81 173 HIS A N 1
ATOM 1276 C CA . HIS A 1 173 ? -3.067 -0.856 8.382 1.00 36.81 173 HIS A CA 1
ATOM 1277 C C . HIS A 1 173 ? -1.648 -0.768 8.951 1.00 36.81 173 HIS A C 1
ATOM 1279 O O . HIS A 1 173 ? -1.181 0.268 9.424 1.00 36.81 173 HIS A O 1
ATOM 1285 N N . ARG A 1 174 ? -0.898 -1.863 8.795 1.00 44.81 174 ARG A N 1
ATOM 1286 C CA . ARG A 1 174 ? 0.543 -1.931 9.096 1.00 44.81 174 ARG A CA 1
ATOM 1287 C C . ARG A 1 174 ? 1.388 -0.891 8.328 1.00 44.81 174 ARG A C 1
ATOM 1289 O O . ARG A 1 174 ? 2.538 -0.667 8.698 1.00 44.81 174 ARG A O 1
ATOM 1296 N N . LEU A 1 175 ? 0.815 -0.245 7.309 1.00 40.16 175 LEU A N 1
ATOM 1297 C CA . LEU A 1 175 ? 1.417 0.839 6.527 1.00 40.16 175 LEU A CA 1
ATOM 1298 C C . LEU A 1 175 ? 1.381 2.223 7.191 1.00 40.16 175 LEU A C 1
ATOM 1300 O O . LEU A 1 175 ? 2.181 3.081 6.834 1.00 40.16 175 LEU A O 1
ATOM 1304 N N . LEU A 1 176 ? 0.492 2.464 8.155 1.00 39.03 176 LEU A N 1
ATOM 1305 C CA . LEU A 1 176 ? 0.315 3.788 8.762 1.00 39.03 176 LEU A CA 1
ATOM 1306 C C . LEU A 1 176 ? 0.875 3.839 10.186 1.00 39.03 176 LEU A C 1
ATOM 1308 O O . LEU A 1 176 ? 0.243 4.360 11.094 1.00 39.03 176 LEU A O 1
ATOM 1312 N N . ARG A 1 177 ? 2.100 3.334 10.396 1.00 43.00 177 ARG A N 1
ATOM 1313 C CA . ARG A 1 177 ? 2.820 3.574 11.664 1.00 43.00 177 ARG A CA 1
ATOM 1314 C C . ARG A 1 177 ? 3.283 5.026 11.842 1.00 43.00 177 ARG A C 1
ATOM 1316 O O . ARG A 1 177 ? 3.714 5.374 12.931 1.00 43.00 177 ARG A O 1
ATOM 1323 N N . TYR A 1 178 ? 3.208 5.853 10.795 1.00 37.31 178 TYR A N 1
ATOM 1324 C CA . TYR A 1 178 ? 3.747 7.221 10.791 1.00 37.31 178 TYR A CA 1
ATOM 1325 C C . TYR A 1 178 ? 2.705 8.335 10.666 1.00 37.31 178 TYR A C 1
ATOM 1327 O O . TYR A 1 178 ? 3.053 9.509 10.757 1.00 37.31 178 TYR A O 1
ATOM 1335 N N . ARG A 1 179 ? 1.426 8.001 10.490 1.00 36.75 179 ARG A N 1
ATOM 1336 C CA . ARG A 1 179 ? 0.342 8.984 10.508 1.00 36.75 179 ARG A CA 1
ATOM 1337 C C . ARG A 1 179 ? -0.627 8.522 11.584 1.00 36.75 179 ARG A C 1
ATOM 1339 O O . ARG A 1 179 ? -1.124 7.401 11.475 1.00 36.75 179 ARG A O 1
ATOM 1346 N N . LYS A 1 180 ? -0.911 9.349 12.605 1.00 37.75 180 LYS A N 1
ATOM 1347 C CA . LYS A 1 180 ? -2.151 9.136 13.368 1.00 37.75 180 LYS A CA 1
ATOM 1348 C C . LYS A 1 180 ? -3.254 9.009 12.305 1.00 37.75 180 LYS A C 1
ATOM 1350 O O . LYS A 1 180 ? -3.218 9.785 11.343 1.00 37.75 180 LYS A O 1
ATOM 1355 N N . PRO A 1 181 ? -4.149 8.010 12.374 1.00 44.25 181 PRO A N 1
ATOM 1356 C CA . PRO A 1 181 ? -5.292 8.005 11.475 1.00 44.25 181 PRO A CA 1
ATOM 1357 C C . PRO A 1 181 ? -5.922 9.395 11.581 1.00 44.25 181 PRO A C 1
ATOM 1359 O O . PRO A 1 181 ? -6.121 9.876 12.695 1.00 44.25 181 PRO A O 1
ATOM 1362 N N . THR A 1 182 ? -6.159 10.058 10.445 1.00 45.66 182 THR A N 1
ATOM 1363 C CA . THR A 1 182 ? -6.661 11.450 10.344 1.00 45.66 182 THR A CA 1
ATOM 1364 C C . THR A 1 182 ? -7.871 11.721 11.251 1.00 45.66 182 THR A C 1
ATOM 1366 O O . THR A 1 182 ? -8.144 12.842 11.652 1.00 45.66 182 THR A O 1
ATOM 1369 N N . VAL A 1 183 ? -8.545 10.645 11.624 1.00 46.12 183 VAL A N 1
ATOM 1370 C CA . VAL A 1 183 ? -9.735 10.518 12.449 1.00 46.12 183 VAL A CA 1
ATOM 1371 C C . VAL A 1 183 ? -9.491 10.663 13.964 1.00 46.12 183 VAL A C 1
ATOM 1373 O O . VAL A 1 183 ? -10.413 11.008 14.688 1.00 46.12 183 VAL A O 1
ATOM 1376 N N . LEU A 1 184 ? -8.276 10.421 14.471 1.00 44.72 184 LEU A N 1
ATOM 1377 C CA . LEU A 1 184 ? -7.959 10.442 15.916 1.00 44.72 184 LEU A CA 1
ATOM 1378 C C . LEU A 1 184 ? -6.917 11.507 16.277 1.00 44.72 184 LEU A C 1
ATOM 1380 O O . LEU A 1 184 ? -6.199 11.397 17.270 1.00 44.72 184 LEU A O 1
ATOM 1384 N N . GLN A 1 185 ? -6.779 12.528 15.434 1.00 43.97 185 GLN A N 1
ATOM 1385 C CA . GLN A 1 185 ? -5.729 13.530 15.579 1.00 43.97 185 GLN A CA 1
ATOM 1386 C C . GLN A 1 185 ? -6.093 14.656 16.566 1.00 43.97 185 GLN A C 1
ATOM 1388 O O . GLN A 1 185 ? -5.214 15.452 16.882 1.00 43.97 185 GLN A O 1
ATOM 1393 N N . GLY A 1 186 ? -7.338 14.706 17.068 1.00 40.78 186 GLY A N 1
ATOM 1394 C CA . GLY A 1 186 ? -7.844 15.860 17.824 1.00 40.78 186 GLY A CA 1
ATOM 1395 C C . GLY A 1 186 ? -8.350 15.645 19.256 1.00 40.78 186 GLY A C 1
ATOM 1396 O O . GLY A 1 186 ? -8.364 16.622 19.992 1.00 40.78 186 GLY A O 1
ATOM 1397 N N . GLU A 1 187 ? -8.793 14.453 19.682 1.00 45.75 187 GLU A N 1
ATOM 1398 C CA . GLU A 1 187 ? -9.713 14.408 20.846 1.00 45.75 187 GLU A CA 1
ATOM 1399 C C . GLU A 1 187 ? -9.609 13.200 21.795 1.00 45.75 187 GLU A C 1
ATOM 1401 O O . GLU A 1 187 ? -10.492 13.026 22.633 1.00 45.75 187 GLU A O 1
ATOM 1406 N N . LEU A 1 188 ? -8.562 12.371 21.718 1.00 45.94 188 LEU A N 1
ATOM 1407 C CA . LEU A 1 188 ? -8.343 11.325 22.727 1.00 45.94 188 LEU A CA 1
ATOM 1408 C C . LEU A 1 188 ? -6.993 11.491 23.442 1.00 45.94 188 LEU A C 1
ATOM 1410 O O . LEU A 1 188 ? -5.985 11.680 22.754 1.00 45.94 188 LEU A O 1
ATOM 1414 N N . PRO A 1 189 ? -6.965 11.431 24.793 1.00 38.91 189 PRO A N 1
ATOM 1415 C CA . PRO A 1 189 ? -5.734 11.520 25.580 1.00 38.91 189 PRO A CA 1
ATOM 1416 C C . PRO A 1 189 ? -4.758 10.384 25.234 1.00 38.91 189 PRO A C 1
ATOM 1418 O O . PRO A 1 189 ? -5.164 9.361 24.682 1.00 38.91 189 PRO A O 1
ATOM 1421 N N . ASP A 1 190 ? -3.472 10.587 25.546 1.00 39.78 190 ASP A N 1
ATOM 1422 C CA . ASP A 1 190 ? -2.289 9.792 25.157 1.00 39.78 190 ASP A CA 1
ATOM 1423 C C . ASP A 1 190 ? -2.270 8.325 25.647 1.00 39.78 190 ASP A C 1
ATOM 1425 O O . ASP A 1 190 ? -1.329 7.862 26.293 1.00 39.78 190 ASP A O 1
ATOM 1429 N N . VAL A 1 191 ? -3.277 7.528 25.300 1.00 46.25 191 VAL A N 1
ATOM 1430 C CA . VAL A 1 191 ? -3.257 6.076 25.492 1.00 46.25 191 VAL A CA 1
ATOM 1431 C C . VAL A 1 191 ? -2.612 5.457 24.252 1.00 46.25 191 VAL A C 1
ATOM 1433 O O . VAL A 1 191 ? -3.255 5.103 23.266 1.00 46.25 191 VAL A O 1
ATOM 1436 N N . LEU A 1 192 ? -1.281 5.440 24.256 1.00 41.62 192 LEU A N 1
ATOM 1437 C CA . LEU A 1 192 ? -0.437 4.964 23.161 1.00 41.62 192 LEU A CA 1
ATOM 1438 C C . LEU A 1 192 ? -0.402 3.422 23.123 1.00 41.62 192 LEU A C 1
ATOM 1440 O O . LEU A 1 192 ? 0.129 2.766 24.017 1.00 41.62 192 LEU A O 1
ATOM 1444 N N . TRP A 1 193 ? -0.953 2.837 22.056 1.00 45.59 193 TRP A N 1
ATOM 1445 C CA . TRP A 1 193 ? -1.193 1.395 21.913 1.00 45.59 193 TRP A CA 1
ATOM 1446 C C . TRP A 1 193 ? -0.057 0.618 21.232 1.00 45.59 193 TRP A C 1
ATOM 1448 O O . TRP A 1 193 ? 0.444 1.008 20.176 1.00 45.59 193 TRP A O 1
ATOM 1458 N N . ARG A 1 194 ? 0.299 -0.557 21.781 1.00 38.66 194 ARG A N 1
ATOM 1459 C CA . ARG A 1 194 ? 1.244 -1.517 21.178 1.00 38.66 194 ARG A CA 1
ATOM 1460 C C . ARG A 1 194 ? 0.620 -2.916 21.115 1.00 38.66 194 ARG A C 1
ATOM 1462 O O . ARG A 1 194 ? 0.231 -3.471 22.135 1.00 38.66 194 ARG A O 1
ATOM 1469 N N . ARG A 1 195 ? 0.632 -3.535 19.925 1.00 40.97 195 ARG A N 1
ATOM 1470 C CA . ARG A 1 195 ? 0.124 -4.900 19.638 1.00 40.97 195 ARG A CA 1
ATOM 1471 C C . ARG A 1 195 ? 0.651 -5.999 20.584 1.00 40.97 195 ARG A C 1
ATOM 1473 O O . ARG A 1 195 ? 0.022 -7.039 20.709 1.00 40.97 195 ARG A O 1
ATOM 1480 N N . GLN A 1 196 ? 1.802 -5.789 21.228 1.00 40.44 196 GLN A N 1
ATOM 1481 C CA . GLN A 1 196 ? 2.426 -6.774 22.121 1.00 40.44 196 GLN A CA 1
ATOM 1482 C C . GLN A 1 196 ? 1.773 -6.876 23.509 1.00 40.44 196 GLN A C 1
ATOM 1484 O O . GLN A 1 196 ? 1.905 -7.920 24.131 1.00 40.44 196 GLN A O 1
ATOM 1489 N N . GLY A 1 197 ? 1.064 -5.849 23.991 1.00 40.06 197 GLY A N 1
ATOM 1490 C CA . GLY A 1 197 ? 0.467 -5.875 25.337 1.00 40.06 197 GLY A CA 1
ATOM 1491 C C . GLY A 1 197 ? -0.894 -6.576 25.426 1.00 40.06 197 GLY A C 1
ATOM 1492 O O . GLY A 1 197 ? -1.331 -6.925 26.512 1.00 40.06 197 GLY A O 1
ATOM 1493 N N . ILE A 1 198 ? -1.562 -6.784 24.288 1.00 46.34 198 ILE A N 1
ATOM 1494 C CA . ILE A 1 198 ? -2.989 -7.141 24.233 1.00 46.34 198 ILE A CA 1
ATOM 1495 C C . ILE A 1 198 ? -3.190 -8.660 24.172 1.00 46.34 198 ILE A C 1
ATOM 1497 O O . ILE A 1 198 ? -4.110 -9.196 24.781 1.00 46.34 198 ILE A O 1
ATOM 1501 N N . HIS A 1 199 ? -2.290 -9.377 23.489 1.00 44.88 199 HIS A N 1
ATOM 1502 C CA . HIS A 1 199 ? -2.370 -10.837 23.376 1.00 44.88 199 HIS A CA 1
ATOM 1503 C C . HIS A 1 199 ? -2.262 -11.557 24.729 1.00 44.88 199 HIS A C 1
ATOM 1505 O O . HIS A 1 199 ? -2.804 -12.645 24.855 1.00 44.88 199 HIS A O 1
ATOM 1511 N N . GLY A 1 200 ? -1.616 -10.957 25.736 1.00 39.31 200 GLY A N 1
ATOM 1512 C CA . GLY A 1 200 ? -1.554 -11.530 27.085 1.00 39.31 200 GLY A CA 1
ATOM 1513 C C . GLY A 1 200 ? -2.854 -11.397 27.886 1.00 39.31 200 GLY A C 1
ATOM 1514 O O . GLY A 1 200 ? -3.102 -12.223 28.750 1.00 39.31 200 GLY A O 1
ATOM 1515 N N . GLN A 1 201 ? -3.689 -10.392 27.592 1.00 41.94 201 GLN A N 1
ATOM 1516 C CA . GLN A 1 201 ? -4.951 -10.146 28.310 1.00 41.94 201 GLN A CA 1
ATOM 1517 C C . GLN A 1 201 ? -6.159 -10.769 27.604 1.00 41.94 201 GLN A C 1
ATOM 1519 O O . GLN A 1 201 ? -7.064 -11.255 28.268 1.00 41.94 201 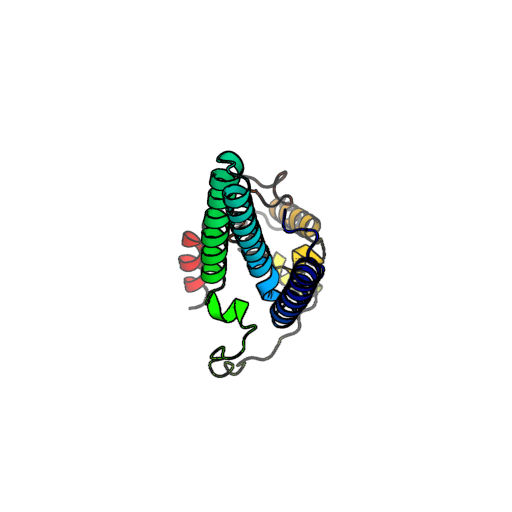GLN A O 1
ATOM 1524 N N . ALA A 1 202 ? -6.162 -10.818 26.269 1.00 35.66 202 ALA A N 1
ATOM 1525 C CA . ALA A 1 202 ? -7.242 -11.453 25.511 1.00 35.66 202 ALA A CA 1
ATOM 1526 C C . ALA A 1 202 ? -7.264 -12.987 25.662 1.00 35.66 202 ALA A C 1
ATOM 1528 O O . ALA A 1 202 ? -8.325 -13.585 25.550 1.00 35.66 202 ALA A O 1
ATOM 1529 N N . LEU A 1 203 ? -6.114 -13.618 25.938 1.00 29.52 203 LEU A N 1
ATOM 1530 C CA . LEU A 1 203 ? -6.040 -15.064 26.180 1.00 29.52 203 LEU A CA 1
ATOM 1531 C C . LEU A 1 203 ? -6.525 -15.464 27.586 1.00 29.52 203 LEU A C 1
ATOM 1533 O O . LEU A 1 203 ? -6.855 -16.617 27.790 1.00 29.52 203 LEU A O 1
ATOM 1537 N N . GLN A 1 204 ? -6.586 -14.528 28.542 1.00 29.52 204 GLN A N 1
ATOM 1538 C CA . GLN A 1 204 ? -7.055 -14.784 29.915 1.00 29.52 204 GLN A CA 1
ATOM 1539 C C . GLN A 1 204 ? -8.568 -14.586 30.102 1.00 29.52 204 GLN A C 1
ATOM 1541 O O . GLN A 1 204 ? -9.065 -14.774 31.204 1.00 29.52 204 GLN A O 1
ATOM 1546 N N . LEU A 1 205 ? -9.288 -14.156 29.062 1.00 33.59 205 LEU A N 1
ATOM 1547 C CA . LEU A 1 205 ? -10.742 -13.942 29.097 1.00 33.59 205 LEU A CA 1
ATOM 1548 C C . LEU A 1 205 ? -11.515 -15.004 28.293 1.00 33.59 205 LEU A C 1
ATOM 1550 O O . LEU A 1 205 ? -12.726 -14.883 28.134 1.00 33.59 205 LEU A O 1
ATOM 1554 N N . VAL A 1 206 ? -10.809 -15.999 27.746 1.00 29.19 206 VAL A N 1
ATOM 1555 C CA . VAL A 1 206 ? -11.372 -17.104 26.946 1.00 29.19 206 VAL A CA 1
ATOM 1556 C C . VAL A 1 206 ? -11.106 -18.475 27.604 1.00 29.19 206 VAL A C 1
ATOM 1558 O O . VAL A 1 206 ? -11.589 -19.484 27.100 1.00 29.19 206 VAL A O 1
ATOM 1561 N N . ASP A 1 207 ? -10.423 -18.497 28.754 1.00 26.47 207 ASP A N 1
ATOM 1562 C CA . ASP A 1 207 ? -10.346 -19.633 29.690 1.00 26.47 207 ASP A CA 1
ATOM 1563 C C . ASP A 1 207 ? -11.123 -19.282 30.972 1.00 26.47 207 ASP A C 1
ATOM 1565 O O . ASP A 1 207 ? -11.748 -20.192 31.563 1.00 26.47 207 ASP A O 1
#

Secondary structure (DSSP, 8-state):
--SS-HHHHHHHHHHHHHHHHHHHHHHHTS-GGGHHHHHHHHHHHHHHHHHHHHHHHT-HHHHHHHHHHHHHHHHHHHHHHHHTT--HHHHHTTTTT-----PPP--S------HHHHHHHHHH-S-------HHHHHTTTHHHHHHHHHHHHTT-SS---------------TT-SSS--GGGSSS-------TTTTHHHHTTS--

pLDDT: mean 70.45, std 20.77, range [26.47, 95.81]

Foldseek 3Di:
DQVPPPVVVVVVVVVVVVVVVVVVVQVVLADPVCVVLVVLQVQLVQLVVQLVVCVVVVNPVSVVRSNVRNVVSVVLSCVVCVLVVHDPVCRRNSNPDPPPDPPPPPPDDDDDDDPVRVVVVVLPDLEDEDEDDPVCVVVVCLVVVVVVVVCVVVPPPDDPDRPDYPHDYPPSPPPVPPDDPPSPPPDDPPPDDDPVPVVVVVVVVVD